Protein AF-A0A652JSS5-F1 (afdb_monomer_lite)

Sequence (208 aa):
GTPHVLALSARSPQALLDLAEAYVAHLGPGGRGAAYPLRDICHTAATRRTHHAHRLAVVGSSHAELVRALSRGAAGEHAHPAAPAALTEAVERYRAGEDVHWEALFDEPGTVVPLPRYPWQTRRYWPGEDRATDTESAADWLLREHARTDFDDASRLADIGIDSLARLQLIVELTQQTGREIDPEEVGRLGTVGELRVWTGSLEAGVR

Secondary structure (DSSP, 8-state):
---EEEEEEESSHHHHHHHHHHHHHHHSTT-GGGGS-HHHHHHHHHHSS---SEEEEEEESSHHHHHHHHHT-TTS----TT--HHHHHHHHHHHTT----GGGGSSS-PPP---PPP--------TT----S----HHHHHHHHH--S---TTSBTTTTT--HHHHHHHHHHHHHHH-----HHHHHH--BHHHHHHHHHHHHTTT-

Foldseek 3Di:
DAKAKAKDADADLVLRLVQLVQLLQQLDVPHVVVVDDPLQNRLLNQPVDDHYDQIAMAMDDGSVRSSVQSVVPRPGDRDDPPHDPVRVVQRVCVNVVHDDPVVVVRPDNHDHDDDGDRPPPDDDDDQPDDPPDDPQFLLNVLCVVAFPDDDDQADFCVVRGNDLVSLVVSQVVLCSQQVDRDDSVQSVPRTGSNSSVVVSCVSNVVRD

Radius of gyration: 25.03 Å; chains: 1; bounding box: 55×33×65 Å

pLDDT: mean 85.58, std 12.44, range [42.75, 96.69]

Structure (mmCIF, N/CA/C/O backbone):
data_AF-A0A652JSS5-F1
#
_entry.id   AF-A0A652JSS5-F1
#
loop_
_atom_site.group_PDB
_atom_site.id
_atom_site.type_symbol
_atom_site.label_atom_id
_atom_site.label_alt_id
_atom_site.label_comp_id
_atom_site.label_asym_id
_atom_site.label_entity_id
_atom_site.label_seq_id
_atom_site.pdbx_PDB_ins_code
_atom_site.Cartn_x
_atom_site.Cartn_y
_atom_site.Cartn_z
_atom_site.occupancy
_atom_site.B_iso_or_equiv
_atom_site.auth_seq_id
_atom_site.auth_comp_id
_atom_site.auth_asym_id
_atom_site.auth_atom_id
_atom_site.pdbx_PDB_model_num
ATOM 1 N N . GLY A 1 1 ? 19.457 -6.897 -19.521 1.00 76.44 1 GLY A N 1
ATOM 2 C CA . GLY A 1 1 ? 18.612 -6.041 -20.381 1.00 76.44 1 GLY A CA 1
ATOM 3 C C . GLY A 1 1 ? 18.705 -4.606 -19.906 1.00 76.44 1 GLY A C 1
ATOM 4 O O . GLY A 1 1 ? 19.498 -4.340 -19.010 1.00 76.44 1 GLY A O 1
ATOM 5 N N . THR A 1 2 ? 17.891 -3.699 -20.444 1.00 88.88 2 THR A N 1
ATOM 6 C CA . THR A 1 2 ? 17.694 -2.372 -19.832 1.00 88.88 2 THR A CA 1
ATOM 7 C C . THR A 1 2 ? 16.989 -2.545 -18.478 1.00 88.88 2 THR A C 1
ATOM 9 O O . THR A 1 2 ? 15.996 -3.275 -18.420 1.00 88.88 2 THR A O 1
ATOM 12 N N . PRO A 1 3 ? 17.502 -1.969 -17.377 1.00 92.69 3 PRO A N 1
ATOM 13 C CA . PRO A 1 3 ? 16.861 -2.075 -16.071 1.00 92.69 3 PRO A CA 1
ATOM 14 C C . PRO A 1 3 ? 15.609 -1.193 -15.990 1.00 92.69 3 PRO A C 1
ATOM 16 O O . PRO A 1 3 ? 15.594 -0.070 -16.488 1.00 92.69 3 PRO A O 1
ATOM 19 N N . HIS A 1 4 ? 14.579 -1.693 -15.313 1.00 93.38 4 HIS A N 1
ATOM 20 C CA . HIS A 1 4 ? 13.341 -0.975 -15.021 1.00 93.38 4 HIS A CA 1
ATOM 21 C C . HIS A 1 4 ? 12.998 -1.085 -13.536 1.00 93.38 4 HIS A C 1
ATOM 23 O O . HIS A 1 4 ? 13.366 -2.056 -12.869 1.00 93.38 4 HIS A O 1
ATOM 29 N N . VAL A 1 5 ? 12.269 -0.092 -13.030 1.00 94.00 5 VAL A N 1
ATOM 30 C CA . VAL A 1 5 ? 11.775 -0.052 -11.652 1.00 94.00 5 VAL A CA 1
ATOM 31 C C . VAL A 1 5 ? 10.352 -0.591 -11.578 1.00 94.00 5 VAL A C 1
ATOM 33 O O . VAL A 1 5 ? 9.474 -0.140 -12.309 1.00 94.00 5 VAL A O 1
ATOM 36 N N . LEU A 1 6 ? 10.114 -1.544 -10.680 1.00 95.19 6 LEU A N 1
ATOM 37 C CA . LEU A 1 6 ? 8.773 -1.998 -10.331 1.00 95.19 6 LEU A CA 1
ATOM 38 C C . LEU A 1 6 ? 8.372 -1.379 -8.993 1.00 95.19 6 LEU A C 1
ATOM 40 O O . LEU A 1 6 ? 8.924 -1.746 -7.956 1.00 95.19 6 LEU A O 1
ATOM 44 N N . ALA A 1 7 ? 7.407 -0.461 -9.026 1.00 95.44 7 ALA A N 1
ATOM 45 C CA . ALA A 1 7 ? 6.871 0.211 -7.847 1.00 95.44 7 ALA A CA 1
ATOM 46 C C . ALA A 1 7 ? 5.588 -0.476 -7.357 1.00 95.44 7 ALA A C 1
ATOM 48 O O . ALA A 1 7 ? 4.611 -0.601 -8.096 1.00 95.44 7 ALA A O 1
ATOM 49 N N . LEU A 1 8 ? 5.578 -0.893 -6.092 1.00 95.50 8 LEU A N 1
ATOM 50 C CA . LEU A 1 8 ? 4.434 -1.477 -5.397 1.00 95.50 8 LEU A CA 1
ATOM 51 C C . LEU A 1 8 ? 4.056 -0.611 -4.194 1.00 95.50 8 LEU A C 1
ATOM 53 O O . LEU A 1 8 ? 4.904 0.037 -3.573 1.00 95.50 8 LEU A O 1
ATOM 57 N N . SER A 1 9 ? 2.771 -0.593 -3.847 1.00 94.81 9 SER A N 1
ATOM 58 C CA . SER A 1 9 ? 2.330 -0.034 -2.571 1.00 94.81 9 SER A CA 1
ATOM 59 C C . SER A 1 9 ? 1.021 -0.631 -2.079 1.00 94.81 9 SER A C 1
ATOM 61 O O . SER A 1 9 ? 0.212 -1.132 -2.861 1.00 94.81 9 SER A O 1
ATOM 63 N N . ALA A 1 10 ? 0.807 -0.555 -0.768 1.00 92.00 10 ALA A N 1
ATOM 64 C CA . ALA A 1 10 ? -0.405 -1.032 -0.126 1.00 92.00 10 ALA A CA 1
ATOM 65 C C . ALA A 1 10 ? -0.783 -0.218 1.123 1.00 92.00 10 ALA A C 1
ATOM 67 O O . ALA A 1 10 ? -0.016 0.611 1.612 1.00 92.00 10 ALA A O 1
ATOM 68 N N . ARG A 1 11 ? -2.005 -0.448 1.623 1.00 88.56 11 ARG A N 1
ATOM 69 C CA . ARG A 1 11 ? -2.573 0.226 2.800 1.00 88.56 11 ARG A CA 1
ATOM 70 C C . ARG A 1 11 ? -2.115 -0.372 4.130 1.00 88.56 11 ARG A C 1
ATOM 72 O O . ARG A 1 11 ? -2.318 0.259 5.155 1.00 88.56 11 ARG A O 1
ATOM 79 N N . SER A 1 12 ? -1.512 -1.558 4.110 1.00 87.00 12 SER A N 1
ATOM 80 C CA . SER A 1 12 ? -0.929 -2.213 5.282 1.00 87.00 12 SER A CA 1
ATOM 81 C C . SER A 1 12 ? 0.380 -2.923 4.898 1.00 87.00 12 SER A C 1
ATOM 83 O O . SER A 1 12 ? 0.566 -3.243 3.716 1.00 87.00 12 SER A O 1
ATOM 85 N N . PRO A 1 13 ? 1.283 -3.207 5.858 1.00 88.38 13 PRO A N 1
ATOM 86 C CA . PRO A 1 13 ? 2.493 -3.986 5.595 1.00 88.38 13 PRO A CA 1
ATOM 87 C C . PRO A 1 13 ? 2.178 -5.381 5.048 1.00 88.38 13 PRO A C 1
ATOM 89 O O . PRO A 1 13 ? 2.804 -5.820 4.088 1.00 88.38 13 PRO A O 1
ATOM 92 N N . GLN A 1 14 ? 1.158 -6.047 5.599 1.00 84.81 14 GLN A N 1
ATOM 93 C CA . GLN A 1 14 ? 0.748 -7.374 5.142 1.00 84.81 14 GLN A CA 1
ATOM 94 C C . GLN A 1 14 ? 0.228 -7.337 3.698 1.00 84.81 14 GLN A C 1
ATOM 96 O O . GLN A 1 14 ? 0.661 -8.139 2.882 1.00 84.81 14 GLN A O 1
ATOM 101 N N . ALA A 1 15 ? -0.601 -6.351 3.333 1.00 87.75 15 ALA A N 1
ATOM 102 C CA . ALA A 1 15 ? -1.103 -6.238 1.962 1.00 87.75 15 ALA A CA 1
ATOM 103 C C . ALA A 1 15 ? 0.024 -5.957 0.955 1.00 87.75 15 ALA A C 1
ATOM 105 O O . ALA A 1 15 ? -0.096 -6.303 -0.218 1.00 87.75 15 ALA A O 1
ATOM 106 N N . LEU A 1 16 ? 1.120 -5.324 1.391 1.00 91.38 16 LEU A N 1
ATOM 107 C CA . LEU A 1 16 ? 2.302 -5.126 0.555 1.00 91.38 16 LEU A CA 1
ATOM 108 C C . LEU A 1 16 ? 3.037 -6.448 0.302 1.00 91.38 16 LEU A C 1
ATOM 110 O O . LEU A 1 16 ? 3.471 -6.680 -0.824 1.00 91.38 16 LEU A O 1
ATOM 114 N N . LEU A 1 17 ? 3.151 -7.305 1.322 1.00 89.75 17 LEU A N 1
ATOM 115 C CA . LEU A 1 17 ? 3.724 -8.648 1.185 1.00 89.75 17 LEU A CA 1
ATOM 116 C C . LEU A 1 17 ? 2.862 -9.520 0.267 1.00 89.75 17 LEU A C 1
ATOM 118 O O . LEU A 1 17 ? 3.385 -10.072 -0.700 1.00 89.75 17 LEU A O 1
ATOM 122 N N . ASP A 1 18 ? 1.547 -9.544 0.494 1.00 90.94 18 ASP A N 1
ATOM 123 C CA . ASP A 1 18 ? 0.589 -10.280 -0.341 1.00 90.94 18 ASP A CA 1
ATOM 124 C C . ASP A 1 18 ? 0.660 -9.800 -1.807 1.00 90.94 18 ASP A C 1
ATOM 126 O O . ASP A 1 18 ? 0.606 -10.585 -2.756 1.00 90.94 18 ASP A O 1
ATOM 130 N N . LEU A 1 19 ? 0.821 -8.485 -2.013 1.00 94.69 19 LEU A N 1
ATOM 131 C CA . LEU A 1 19 ? 0.965 -7.899 -3.345 1.00 94.69 19 LEU A CA 1
ATOM 132 C C . LEU A 1 19 ? 2.294 -8.309 -3.987 1.00 94.69 19 LEU A C 1
ATOM 134 O O . LEU A 1 19 ? 2.312 -8.648 -5.169 1.00 94.69 19 LEU A O 1
ATOM 138 N N . ALA A 1 20 ? 3.397 -8.293 -3.237 1.00 94.31 20 ALA A N 1
ATOM 139 C CA . ALA A 1 20 ? 4.698 -8.731 -3.732 1.00 94.31 20 ALA A CA 1
ATOM 140 C C . ALA A 1 20 ? 4.668 -10.208 -4.156 1.00 94.31 20 ALA A C 1
ATOM 142 O O . ALA A 1 20 ? 5.159 -10.537 -5.237 1.00 94.31 20 ALA A O 1
ATOM 143 N N . GLU A 1 21 ? 4.024 -11.078 -3.374 1.00 93.19 21 GLU A N 1
ATOM 144 C CA . GLU A 1 21 ? 3.830 -12.491 -3.713 1.00 93.19 21 GLU A CA 1
ATOM 145 C C . GLU A 1 21 ? 2.976 -12.666 -4.979 1.00 93.19 21 GLU A C 1
ATOM 147 O O . GLU A 1 21 ? 3.340 -13.422 -5.886 1.00 93.19 21 GLU A O 1
ATOM 152 N N . ALA A 1 22 ? 1.895 -11.891 -5.118 1.00 94.94 22 ALA A N 1
ATOM 153 C CA . ALA A 1 22 ? 1.080 -11.892 -6.331 1.00 94.94 22 ALA A CA 1
ATOM 154 C C . ALA A 1 22 ? 1.886 -11.474 -7.577 1.00 94.94 22 ALA A C 1
ATOM 156 O O . ALA A 1 22 ? 1.686 -12.029 -8.662 1.00 94.94 22 ALA A O 1
ATOM 157 N N . TYR A 1 23 ? 2.820 -10.527 -7.438 1.00 96.50 23 TYR A N 1
ATOM 158 C CA . TYR A 1 23 ? 3.747 -10.163 -8.511 1.00 96.50 23 TYR A CA 1
ATOM 159 C C . TYR A 1 23 ? 4.789 -11.248 -8.785 1.00 96.50 23 TYR A C 1
ATOM 161 O O . TYR A 1 23 ? 5.064 -11.518 -9.952 1.00 96.50 23 TYR A O 1
ATOM 169 N N . VAL A 1 24 ? 5.327 -11.918 -7.762 1.00 95.19 24 VAL A N 1
ATOM 170 C CA . VAL A 1 24 ? 6.225 -13.072 -7.942 1.00 95.19 24 VAL A CA 1
ATOM 171 C C . VAL A 1 24 ? 5.539 -14.167 -8.762 1.00 95.19 24 VAL A C 1
ATOM 173 O O . VAL A 1 24 ? 6.110 -14.629 -9.749 1.00 95.19 24 VAL A O 1
ATOM 176 N N . ALA A 1 25 ? 4.295 -14.522 -8.435 1.00 94.75 25 ALA A N 1
ATOM 177 C CA . ALA A 1 25 ? 3.520 -15.500 -9.200 1.00 94.75 25 ALA A CA 1
ATOM 178 C C . ALA A 1 25 ? 3.198 -15.019 -10.628 1.00 94.75 25 ALA A C 1
ATOM 180 O O . ALA A 1 25 ? 3.195 -15.802 -11.577 1.00 94.75 25 ALA A O 1
ATOM 181 N N . HIS A 1 26 ? 2.937 -13.722 -10.804 1.00 96.25 26 HIS A N 1
ATOM 182 C CA . HIS A 1 26 ? 2.625 -13.138 -12.107 1.00 96.25 26 HIS A CA 1
ATOM 183 C C . HIS A 1 26 ? 3.832 -13.081 -13.051 1.00 96.25 26 HIS A C 1
ATOM 185 O O . HIS A 1 26 ? 3.667 -13.322 -14.246 1.00 96.25 26 HIS A O 1
ATOM 191 N N . LEU A 1 27 ? 5.017 -12.765 -12.521 1.00 96.00 27 LEU A N 1
ATOM 192 C CA . LEU A 1 27 ? 6.276 -12.632 -13.262 1.00 96.00 27 LEU A CA 1
ATOM 193 C C . LEU A 1 27 ? 7.035 -13.961 -13.396 1.00 96.00 27 LEU A C 1
ATOM 195 O O . LEU A 1 27 ? 7.908 -14.085 -14.254 1.00 96.00 27 LEU A O 1
ATOM 199 N N . GLY A 1 28 ? 6.747 -14.926 -12.522 1.00 93.25 28 GLY A N 1
ATOM 200 C CA . GLY A 1 28 ? 7.393 -16.231 -12.495 1.00 93.25 28 GLY A CA 1
ATOM 201 C C . GLY A 1 28 ? 7.077 -17.101 -13.721 1.00 93.25 28 GLY A C 1
ATOM 202 O O . GLY A 1 28 ? 6.211 -16.766 -14.535 1.00 93.25 28 GLY A O 1
ATOM 203 N N . PRO A 1 29 ? 7.771 -18.244 -13.873 1.00 89.56 29 PRO A N 1
ATOM 204 C CA . PRO A 1 29 ? 7.533 -19.175 -14.975 1.00 89.56 29 PRO A CA 1
ATOM 205 C C . PRO A 1 29 ? 6.061 -19.610 -15.050 1.00 89.56 29 PRO A C 1
ATOM 207 O O . PRO A 1 29 ? 5.492 -20.053 -14.057 1.00 89.56 29 PRO A O 1
ATOM 210 N N . GLY A 1 30 ? 5.439 -19.480 -16.225 1.00 88.69 30 GLY A N 1
ATOM 211 C CA . GLY A 1 30 ? 4.016 -19.798 -16.425 1.00 88.69 30 GLY A CA 1
ATOM 212 C C . GLY A 1 30 ? 3.033 -18.745 -15.891 1.00 88.69 30 GLY A C 1
ATOM 213 O O . GLY A 1 30 ? 1.823 -18.894 -16.065 1.00 88.69 30 GLY A O 1
ATOM 214 N N . GLY A 1 31 ? 3.529 -17.667 -15.278 1.00 92.62 31 GLY A N 1
ATOM 215 C CA . GLY A 1 31 ? 2.728 -16.527 -14.856 1.00 92.62 31 GLY A CA 1
ATOM 216 C C . GLY A 1 31 ? 2.180 -15.732 -16.044 1.00 92.62 31 GLY A C 1
ATOM 217 O O . GLY A 1 31 ? 2.782 -15.664 -17.116 1.00 92.62 31 GLY A O 1
ATOM 218 N N . ARG A 1 32 ? 1.023 -15.084 -15.854 1.00 93.62 32 ARG A N 1
ATOM 219 C CA . ARG A 1 32 ? 0.370 -14.281 -16.909 1.00 93.62 32 ARG A CA 1
ATOM 220 C C . ARG A 1 32 ? 1.224 -13.103 -17.393 1.00 93.62 32 ARG A C 1
ATOM 222 O O . ARG A 1 32 ? 1.023 -12.651 -18.514 1.00 93.62 32 ARG A O 1
ATOM 229 N N . GLY A 1 33 ? 2.142 -12.614 -16.559 1.00 93.12 33 GLY A N 1
ATOM 230 C CA . GLY A 1 33 ? 3.056 -11.520 -16.876 1.00 93.12 33 GLY A CA 1
ATOM 231 C C . GLY A 1 33 ? 4.116 -11.899 -17.902 1.00 93.12 33 GLY A C 1
ATOM 232 O O . GLY A 1 33 ? 4.551 -11.040 -18.656 1.00 93.12 33 GLY A O 1
ATOM 233 N N . ALA A 1 34 ? 4.459 -13.187 -18.015 1.00 91.81 34 ALA A N 1
ATOM 234 C CA . ALA A 1 34 ? 5.487 -13.665 -18.940 1.00 91.81 34 ALA A CA 1
ATOM 235 C C . ALA A 1 34 ? 5.181 -13.367 -20.423 1.00 91.81 34 ALA A C 1
ATOM 237 O O . ALA A 1 34 ? 6.089 -13.381 -21.249 1.00 91.81 34 ALA A O 1
ATOM 238 N N . ALA A 1 35 ? 3.915 -13.097 -20.762 1.00 93.50 35 ALA A N 1
ATOM 239 C CA . ALA A 1 35 ? 3.487 -12.716 -22.107 1.00 93.50 35 ALA A CA 1
ATOM 240 C C . ALA A 1 35 ? 3.748 -11.237 -22.452 1.00 93.50 35 ALA A C 1
ATOM 242 O O . ALA A 1 35 ? 3.567 -10.850 -23.605 1.00 93.50 35 ALA A O 1
ATOM 243 N N . TYR A 1 36 ? 4.142 -10.409 -21.479 1.00 95.19 36 TYR A N 1
ATOM 244 C CA . TYR A 1 36 ? 4.276 -8.964 -21.648 1.00 95.19 36 TYR A CA 1
ATOM 245 C C . TYR A 1 36 ? 5.724 -8.495 -21.451 1.00 95.19 36 TYR A C 1
ATOM 247 O O . TYR A 1 36 ? 6.478 -9.085 -20.673 1.00 95.19 36 TYR A O 1
ATOM 255 N N . PRO A 1 37 ? 6.141 -7.409 -22.126 1.00 94.06 37 PRO A N 1
ATOM 256 C CA . PRO A 1 37 ? 7.437 -6.795 -21.877 1.00 94.06 37 PRO A CA 1
ATOM 257 C C . PRO A 1 37 ? 7.558 -6.303 -20.430 1.00 94.06 37 PRO A C 1
ATOM 259 O O . PRO A 1 37 ? 6.656 -5.650 -19.904 1.00 94.06 37 PRO A O 1
ATOM 262 N N . LEU A 1 38 ? 8.720 -6.537 -19.808 1.00 94.12 38 LEU A N 1
ATOM 263 C CA . LEU A 1 38 ? 9.011 -6.091 -18.437 1.00 94.12 38 LEU A CA 1
ATOM 264 C C . LEU A 1 38 ? 8.762 -4.586 -18.255 1.00 94.12 38 LEU A C 1
ATOM 266 O O . LEU A 1 38 ? 8.182 -4.156 -17.262 1.00 94.12 38 LEU A O 1
ATOM 270 N N . ARG A 1 39 ? 9.177 -3.798 -19.252 1.00 93.94 39 ARG A N 1
ATOM 271 C CA . ARG A 1 39 ? 8.988 -2.349 -19.313 1.00 93.94 39 ARG A CA 1
ATOM 272 C C . ARG A 1 39 ? 7.524 -1.948 -19.151 1.00 93.94 39 ARG A C 1
ATOM 274 O O . ARG A 1 39 ? 7.239 -1.049 -18.371 1.00 93.94 39 ARG A O 1
ATOM 281 N N . ASP A 1 40 ? 6.617 -2.606 -19.868 1.00 94.94 40 ASP A N 1
ATOM 282 C CA . ASP A 1 40 ? 5.190 -2.272 -19.880 1.00 94.94 40 ASP A CA 1
ATOM 283 C C . ASP A 1 40 ? 4.521 -2.637 -18.554 1.00 94.94 40 ASP A C 1
ATOM 285 O O . ASP A 1 40 ? 3.682 -1.888 -18.050 1.00 94.94 40 ASP A O 1
ATOM 289 N N . ILE A 1 41 ? 4.951 -3.738 -17.931 1.00 95.94 41 ILE A N 1
ATOM 290 C CA . ILE A 1 41 ? 4.524 -4.117 -16.580 1.00 95.94 41 ILE A CA 1
ATOM 291 C C . ILE A 1 41 ? 4.949 -3.045 -15.571 1.00 95.94 41 ILE A C 1
ATOM 293 O O . ILE A 1 41 ? 4.113 -2.539 -14.822 1.00 95.94 41 ILE A O 1
ATOM 297 N N . CYS A 1 42 ? 6.232 -2.678 -15.572 1.00 95.25 42 CYS A N 1
ATOM 298 C CA . CYS A 1 42 ? 6.790 -1.660 -14.683 1.00 95.25 42 CYS A CA 1
ATOM 299 C C . CYS A 1 42 ? 6.134 -0.289 -14.897 1.00 95.25 42 CYS A C 1
ATOM 301 O O . CYS A 1 42 ? 5.722 0.352 -13.932 1.00 95.25 42 CYS A O 1
ATOM 303 N N . HIS A 1 43 ? 5.965 0.120 -16.157 1.00 95.06 43 HIS A N 1
ATOM 304 C CA . HIS A 1 43 ? 5.273 1.350 -16.528 1.00 95.06 43 HIS A CA 1
ATOM 305 C C . HIS A 1 43 ? 3.838 1.349 -16.004 1.00 95.06 43 HIS A C 1
ATOM 307 O O . HIS A 1 43 ? 3.434 2.272 -15.305 1.00 95.06 43 HIS A O 1
ATOM 313 N N . THR A 1 44 ? 3.082 0.280 -16.264 1.00 95.38 44 THR A N 1
ATOM 314 C CA . THR A 1 44 ? 1.691 0.177 -15.813 1.00 95.38 44 THR A CA 1
ATOM 315 C C . THR A 1 44 ? 1.590 0.202 -14.286 1.00 95.38 44 THR A C 1
ATOM 317 O O . THR A 1 44 ? 0.679 0.824 -13.737 1.00 95.38 44 THR A O 1
ATOM 320 N N . ALA A 1 45 ? 2.510 -0.462 -13.582 1.00 95.62 45 ALA A N 1
ATOM 321 C CA . ALA A 1 45 ? 2.516 -0.491 -12.124 1.00 95.62 45 ALA A CA 1
ATOM 322 C C . ALA A 1 45 ? 2.773 0.902 -11.532 1.00 95.62 45 ALA A C 1
ATOM 324 O O . ALA A 1 45 ? 2.142 1.259 -10.541 1.00 95.62 45 ALA A O 1
ATOM 325 N N . ALA A 1 46 ? 3.643 1.685 -12.174 1.00 94.38 46 ALA A N 1
ATOM 326 C CA . ALA A 1 46 ? 4.030 3.021 -11.743 1.00 94.38 46 ALA A CA 1
ATOM 327 C C . ALA A 1 46 ? 3.014 4.119 -12.115 1.00 94.38 46 ALA A C 1
ATOM 329 O O . ALA A 1 46 ? 2.804 5.037 -11.338 1.00 94.38 46 ALA A O 1
ATOM 330 N N . THR A 1 47 ? 2.354 4.045 -13.277 1.00 93.12 47 THR A N 1
ATOM 331 C CA . THR A 1 47 ? 1.514 5.158 -13.783 1.00 93.12 47 THR A CA 1
ATOM 332 C C . THR A 1 47 ? 0.009 4.899 -13.699 1.00 93.12 47 THR A C 1
ATOM 334 O O . THR A 1 47 ? -0.804 5.815 -13.841 1.00 93.12 47 THR A O 1
ATOM 337 N N . ARG A 1 48 ? -0.421 3.645 -13.491 1.00 93.44 48 ARG A N 1
ATOM 338 C CA . ARG A 1 48 ? -1.850 3.261 -13.517 1.00 93.44 48 ARG A CA 1
ATOM 339 C C . ARG A 1 48 ? -2.383 2.769 -12.175 1.00 93.44 48 ARG A C 1
ATOM 341 O O . ARG A 1 48 ? -3.547 2.367 -12.099 1.00 93.44 48 ARG A O 1
ATOM 348 N N . ARG A 1 49 ? -1.569 2.780 -11.119 1.00 91.06 49 ARG A N 1
ATOM 349 C CA . ARG A 1 49 ? -1.963 2.375 -9.763 1.00 91.06 49 ARG A CA 1
ATOM 350 C C . ARG A 1 49 ? -1.949 3.568 -8.817 1.00 91.06 49 ARG A C 1
ATOM 352 O O . ARG A 1 49 ? -1.142 4.474 -8.952 1.00 91.06 49 ARG A O 1
ATOM 359 N N . THR A 1 50 ? -2.852 3.553 -7.842 1.00 91.12 50 THR A N 1
ATOM 360 C CA . THR A 1 50 ? -2.794 4.490 -6.717 1.00 91.12 50 THR A CA 1
ATOM 361 C C . THR A 1 50 ? -1.632 4.107 -5.808 1.00 91.12 50 THR A C 1
ATOM 363 O O . THR A 1 50 ? -1.496 2.934 -5.455 1.00 91.12 50 THR A O 1
ATOM 366 N N . HIS A 1 51 ? -0.831 5.092 -5.405 1.00 93.31 51 HIS A N 1
ATOM 367 C CA . HIS A 1 51 ? 0.274 4.885 -4.478 1.00 93.31 51 HIS A CA 1
ATOM 368 C C . HIS A 1 51 ? -0.173 5.091 -3.025 1.00 93.31 51 HIS A C 1
ATOM 370 O O . HIS A 1 51 ? -0.782 6.099 -2.678 1.00 93.31 51 HIS A O 1
ATOM 376 N N . HIS A 1 52 ? 0.107 4.107 -2.175 1.00 92.44 52 HIS A N 1
ATOM 377 C CA . HIS A 1 52 ? -0.249 4.084 -0.756 1.00 92.44 52 HIS A CA 1
ATOM 378 C C . HIS A 1 52 ? 0.981 4.284 0.149 1.00 92.44 52 HIS A C 1
ATOM 380 O O . HIS A 1 52 ? 2.103 4.427 -0.337 1.00 92.44 52 HIS A O 1
ATOM 386 N N . ALA A 1 53 ? 0.765 4.309 1.469 1.00 90.88 53 ALA A N 1
ATOM 387 C CA . ALA A 1 53 ? 1.796 4.621 2.461 1.00 90.88 53 ALA A CA 1
ATOM 388 C C . ALA A 1 53 ? 2.880 3.537 2.598 1.00 90.88 53 ALA A C 1
ATOM 390 O O . ALA A 1 53 ? 4.052 3.864 2.753 1.00 90.88 53 ALA A O 1
ATOM 391 N N . HIS A 1 54 ? 2.526 2.250 2.510 1.00 90.25 54 HIS A N 1
ATOM 392 C CA . HIS A 1 54 ? 3.520 1.175 2.563 1.00 90.25 54 HIS A CA 1
ATOM 393 C C . HIS A 1 54 ? 4.043 0.910 1.161 1.00 90.25 54 HIS A C 1
ATOM 395 O O . HIS A 1 54 ? 3.275 0.483 0.298 1.00 90.25 54 HIS A O 1
ATOM 401 N N . ARG A 1 55 ? 5.331 1.171 0.929 1.00 93.19 55 ARG A N 1
ATOM 402 C CA . ARG A 1 55 ? 5.931 1.197 -0.409 1.00 93.19 55 ARG A CA 1
ATOM 403 C C . ARG A 1 55 ? 7.112 0.240 -0.520 1.00 93.19 55 ARG A C 1
ATOM 405 O O . ARG A 1 55 ? 7.936 0.130 0.384 1.00 93.19 55 ARG A O 1
ATOM 412 N N . LEU A 1 56 ? 7.192 -0.431 -1.662 1.00 93.19 56 LEU A N 1
ATOM 413 C CA . LEU A 1 56 ? 8.314 -1.268 -2.079 1.00 93.19 56 LEU A CA 1
ATOM 414 C C . LEU A 1 56 ? 8.651 -0.896 -3.518 1.00 93.19 56 LEU A C 1
ATOM 416 O O . LEU A 1 56 ? 7.749 -0.773 -4.344 1.00 93.19 56 LEU A O 1
ATOM 420 N N . ALA A 1 57 ? 9.930 -0.743 -3.832 1.00 93.88 57 ALA A N 1
ATOM 421 C CA . ALA A 1 57 ? 10.372 -0.601 -5.208 1.00 93.88 57 ALA A CA 1
ATOM 422 C C . ALA A 1 57 ? 11.656 -1.391 -5.418 1.00 93.88 57 ALA A C 1
ATOM 424 O O . ALA A 1 57 ? 12.559 -1.331 -4.590 1.00 93.88 57 ALA A O 1
ATOM 425 N N . VAL A 1 58 ? 11.706 -2.136 -6.518 1.00 93.50 58 VAL A N 1
ATOM 426 C CA . VAL A 1 58 ? 12.844 -2.981 -6.889 1.00 93.50 58 VAL A CA 1
ATOM 427 C C . VAL A 1 58 ? 13.269 -2.681 -8.320 1.00 93.50 58 VAL A C 1
ATOM 429 O O . VAL A 1 58 ? 12.426 -2.377 -9.168 1.00 93.50 58 VAL A O 1
ATOM 432 N N . VAL A 1 59 ? 14.568 -2.787 -8.598 1.00 93.44 59 VAL A N 1
ATOM 433 C CA . VAL A 1 59 ? 15.122 -2.596 -9.944 1.00 93.44 59 VAL A CA 1
ATOM 434 C C . VAL A 1 59 ? 15.583 -3.928 -10.518 1.00 93.44 59 VAL A C 1
ATOM 436 O O . VAL A 1 59 ? 16.255 -4.712 -9.851 1.00 93.44 59 VAL A O 1
ATOM 439 N N . GLY A 1 60 ? 15.260 -4.178 -11.784 1.00 93.44 60 GLY A N 1
ATOM 440 C CA . GLY A 1 60 ? 15.736 -5.356 -12.498 1.00 93.44 60 GLY A CA 1
ATOM 441 C C . GLY A 1 60 ? 15.571 -5.229 -14.002 1.00 93.44 60 GLY A C 1
ATOM 442 O O . GLY A 1 60 ? 14.784 -4.433 -14.505 1.00 93.44 60 GLY A O 1
ATOM 443 N N . SER A 1 61 ? 16.342 -6.025 -14.729 1.00 94.25 61 SER A N 1
ATOM 444 C CA . SER A 1 61 ? 16.384 -6.058 -16.190 1.00 94.25 61 SER A CA 1
ATOM 445 C C . SER A 1 61 ? 15.750 -7.317 -16.792 1.00 94.25 61 SER A C 1
ATOM 447 O O . SER A 1 61 ? 15.744 -7.496 -18.013 1.00 94.25 61 SER A O 1
ATOM 449 N N . SER A 1 62 ? 15.213 -8.198 -15.942 1.00 94.50 62 SER A N 1
ATOM 450 C CA . SER A 1 62 ? 14.452 -9.385 -16.333 1.00 94.50 62 SER A CA 1
ATOM 451 C C . SER A 1 62 ? 13.369 -9.735 -15.307 1.00 94.50 62 SER A C 1
ATOM 453 O O . SER A 1 62 ? 13.466 -9.382 -14.131 1.00 94.50 62 SER A O 1
ATOM 455 N N . HIS A 1 63 ? 12.366 -10.504 -15.741 1.00 95.75 63 HIS A N 1
ATOM 456 C CA . HIS A 1 63 ? 11.343 -11.081 -14.861 1.00 95.75 63 HIS A CA 1
ATOM 457 C C . HIS A 1 63 ? 11.962 -11.855 -13.687 1.00 95.75 63 HIS A C 1
ATOM 459 O O . HIS A 1 63 ? 11.570 -11.670 -12.539 1.00 95.75 63 HIS A O 1
ATOM 465 N N . ALA A 1 64 ? 12.981 -12.676 -13.964 1.00 94.25 64 ALA A N 1
ATOM 466 C CA . ALA A 1 64 ? 13.662 -13.473 -12.949 1.00 94.25 64 ALA A CA 1
ATOM 467 C C . ALA A 1 64 ? 14.424 -12.612 -11.927 1.00 94.25 64 ALA A C 1
ATOM 469 O O . ALA A 1 64 ? 14.480 -12.964 -10.751 1.00 94.25 64 ALA A O 1
ATOM 470 N N . GLU A 1 65 ? 15.010 -11.489 -12.354 1.00 93.69 65 GLU A N 1
ATOM 471 C CA . GLU A 1 65 ? 15.640 -10.528 -11.441 1.00 93.69 65 GLU A CA 1
ATOM 472 C C . GLU A 1 65 ? 14.616 -9.863 -10.528 1.00 93.69 65 GLU A C 1
ATOM 474 O O . GLU A 1 65 ? 14.829 -9.846 -9.317 1.00 93.69 65 GLU A O 1
ATOM 479 N N . LEU A 1 66 ? 13.486 -9.400 -11.076 1.00 93.75 66 LEU A N 1
ATOM 480 C CA . LEU A 1 66 ? 12.420 -8.817 -10.260 1.00 93.75 66 LEU A CA 1
ATOM 481 C C . LEU A 1 66 ? 11.839 -9.833 -9.276 1.00 93.75 66 LEU A C 1
ATOM 483 O O . LEU A 1 66 ? 11.661 -9.499 -8.112 1.00 93.75 66 LEU A O 1
ATOM 487 N N . VAL A 1 67 ? 11.612 -11.083 -9.692 1.00 94.31 67 VAL A N 1
ATOM 488 C CA . VAL A 1 67 ? 11.158 -12.153 -8.786 1.00 94.31 67 VAL A CA 1
ATOM 489 C C . VAL A 1 67 ? 12.139 -12.359 -7.633 1.00 94.31 67 VAL A C 1
ATOM 491 O O . VAL A 1 67 ? 11.719 -12.418 -6.476 1.00 94.31 67 VAL A O 1
ATOM 494 N N . ARG A 1 68 ? 13.448 -12.425 -7.914 1.00 91.69 68 ARG A N 1
ATOM 495 C CA . ARG A 1 68 ? 14.470 -12.559 -6.863 1.00 91.69 68 ARG A CA 1
ATOM 496 C C . ARG A 1 68 ? 14.498 -11.353 -5.929 1.00 91.69 68 ARG A C 1
ATOM 498 O O . ARG A 1 68 ? 14.645 -11.551 -4.727 1.00 91.69 68 ARG A O 1
ATOM 505 N N . ALA A 1 69 ? 14.371 -10.139 -6.460 1.00 90.50 69 ALA A N 1
ATOM 506 C CA . ALA A 1 69 ? 14.364 -8.918 -5.661 1.00 90.50 69 ALA A CA 1
ATOM 507 C C . ALA A 1 69 ? 13.112 -8.833 -4.771 1.00 90.50 69 ALA A C 1
ATOM 509 O O . ALA A 1 69 ? 13.231 -8.637 -3.566 1.00 90.50 69 ALA A O 1
ATOM 510 N N . LEU A 1 70 ? 11.924 -9.089 -5.331 1.00 91.56 70 LEU A N 1
ATOM 511 C CA . LEU A 1 70 ? 10.656 -9.112 -4.592 1.00 91.56 70 LEU A CA 1
ATOM 512 C C . LEU A 1 70 ? 10.650 -10.166 -3.479 1.00 91.56 70 LEU A C 1
ATOM 514 O O . LEU A 1 70 ? 10.180 -9.887 -2.380 1.00 91.56 70 LEU A O 1
ATOM 518 N N . SER A 1 71 ? 11.224 -11.348 -3.730 1.00 88.81 71 SER A N 1
ATOM 519 C CA . SER A 1 71 ? 11.283 -12.440 -2.743 1.00 88.81 71 SER A CA 1
ATOM 520 C C . SER A 1 71 ? 12.167 -12.121 -1.530 1.00 88.81 71 SER A C 1
ATOM 522 O O . SER A 1 71 ? 12.035 -12.765 -0.495 1.00 88.81 71 SER A O 1
ATOM 524 N N . ARG A 1 72 ? 13.067 -11.131 -1.627 1.00 84.00 72 ARG A N 1
ATOM 525 C CA . ARG A 1 72 ? 13.866 -10.642 -0.486 1.00 84.00 72 ARG A CA 1
ATOM 526 C C . ARG A 1 72 ? 13.094 -9.652 0.396 1.00 84.00 72 ARG A C 1
ATOM 528 O O . ARG A 1 72 ? 13.554 -9.327 1.488 1.00 84.00 72 ARG A O 1
ATOM 535 N N . GLY A 1 73 ? 11.928 -9.189 -0.057 1.00 71.75 73 GLY A N 1
ATOM 536 C CA . GLY A 1 73 ? 11.065 -8.266 0.674 1.00 71.75 73 GLY A CA 1
ATOM 537 C C . GLY A 1 73 ? 11.651 -6.858 0.832 1.00 71.75 73 GLY A C 1
ATOM 538 O O . GLY A 1 73 ? 12.671 -6.504 0.245 1.00 71.75 73 GLY A O 1
ATOM 539 N N . ALA A 1 74 ? 11.001 -6.034 1.659 1.00 65.12 74 ALA A N 1
ATOM 540 C CA . ALA A 1 74 ? 11.361 -4.624 1.855 1.00 65.12 74 ALA A CA 1
ATOM 541 C C . ALA A 1 74 ? 12.745 -4.391 2.490 1.00 65.12 74 ALA A C 1
ATOM 543 O O . ALA A 1 74 ? 13.300 -3.301 2.340 1.00 65.12 74 ALA A O 1
ATOM 544 N N . ALA A 1 75 ? 13.310 -5.402 3.155 1.00 61.84 75 ALA A N 1
ATOM 545 C CA . ALA A 1 75 ? 14.640 -5.359 3.765 1.00 61.84 75 ALA A CA 1
ATOM 546 C C . ALA A 1 75 ? 15.777 -5.759 2.802 1.00 61.84 75 ALA A C 1
ATOM 548 O O . ALA A 1 75 ? 16.945 -5.613 3.153 1.00 61.84 75 ALA A O 1
ATOM 549 N N . GLY A 1 76 ? 15.452 -6.282 1.613 1.00 60.34 76 GLY A N 1
ATOM 550 C CA . GLY A 1 76 ? 16.437 -6.705 0.619 1.00 60.34 76 GLY A CA 1
ATOM 551 C C . GLY A 1 76 ? 17.199 -5.544 -0.021 1.00 60.34 76 GLY A C 1
ATOM 552 O O . GLY A 1 76 ? 16.799 -4.391 0.062 1.00 60.34 76 GLY A O 1
ATOM 553 N N . GLU A 1 77 ? 18.310 -5.849 -0.684 1.00 62.94 77 GLU A N 1
ATOM 554 C CA . GLU A 1 77 ? 19.034 -4.883 -1.511 1.00 62.94 77 GLU A CA 1
ATOM 555 C C . GLU A 1 77 ? 18.239 -4.645 -2.810 1.00 62.94 77 GLU A C 1
ATOM 557 O O . GLU A 1 77 ? 18.000 -5.577 -3.580 1.00 62.94 77 GLU A O 1
ATOM 562 N N . HIS A 1 78 ? 17.778 -3.409 -3.023 1.00 67.75 78 HIS A N 1
ATOM 563 C CA . HIS A 1 78 ? 16.901 -3.024 -4.149 1.00 67.75 78 HIS A CA 1
ATOM 564 C C . HIS A 1 78 ? 17.676 -2.495 -5.359 1.00 67.75 78 HIS A C 1
ATOM 566 O O . HIS A 1 78 ? 17.088 -2.191 -6.401 1.00 67.75 78 HIS A O 1
ATOM 572 N N . ALA A 1 79 ? 18.995 -2.368 -5.205 1.00 66.19 79 ALA A N 1
ATOM 573 C CA . ALA A 1 79 ? 19.894 -1.819 -6.199 1.00 66.19 79 ALA A CA 1
ATOM 574 C C . ALA A 1 79 ? 20.313 -2.901 -7.198 1.00 66.19 79 ALA A C 1
ATOM 576 O O . ALA A 1 79 ? 20.932 -3.906 -6.850 1.00 66.19 79 ALA A O 1
ATOM 577 N N . HIS A 1 80 ? 20.012 -2.667 -8.472 1.00 75.81 80 HIS A N 1
ATOM 578 C CA . HIS A 1 80 ? 20.639 -3.411 -9.554 1.00 75.81 80 HIS A CA 1
ATOM 579 C C . HIS A 1 80 ? 22.017 -2.778 -9.832 1.00 75.81 80 HIS A C 1
ATOM 581 O O . HIS A 1 80 ? 22.083 -1.564 -10.024 1.00 75.81 80 HIS A O 1
ATOM 587 N N . PRO A 1 81 ? 23.121 -3.547 -9.899 1.00 76.00 81 PRO A N 1
ATOM 588 C CA . PRO A 1 81 ? 24.482 -2.994 -9.952 1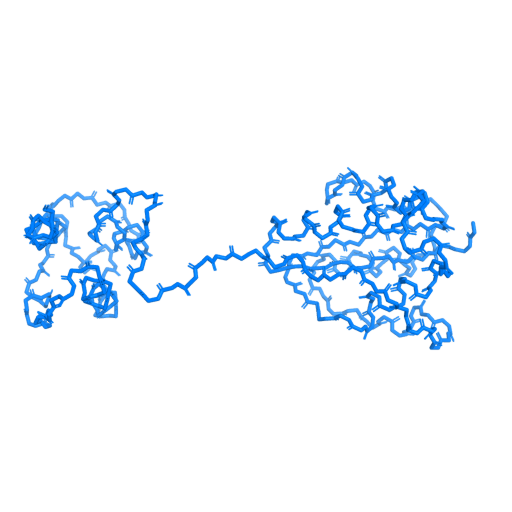.00 76.00 81 PRO A CA 1
ATOM 589 C C . PRO A 1 81 ? 24.758 -2.131 -11.192 1.00 76.00 81 PRO A C 1
ATOM 591 O O . PRO A 1 81 ? 25.617 -1.259 -11.159 1.00 76.00 81 PRO A O 1
ATOM 594 N N . ALA A 1 82 ? 24.011 -2.348 -12.277 1.00 82.00 82 ALA A N 1
ATOM 595 C CA . ALA A 1 82 ? 24.063 -1.529 -13.490 1.00 82.00 82 ALA A CA 1
ATOM 596 C C . ALA A 1 82 ? 22.851 -0.583 -13.648 1.00 82.00 82 ALA A C 1
ATOM 598 O O . ALA A 1 82 ? 22.530 -0.183 -14.765 1.00 82.00 82 ALA A O 1
ATOM 599 N N . ALA A 1 83 ? 22.113 -0.286 -12.572 1.00 85.00 83 ALA A N 1
ATOM 600 C CA . ALA A 1 83 ? 21.015 0.679 -12.627 1.00 85.00 83 ALA A CA 1
ATOM 601 C C . ALA A 1 83 ? 21.551 2.105 -12.854 1.00 85.00 83 ALA A C 1
ATOM 603 O O . ALA A 1 83 ? 22.474 2.525 -12.154 1.00 85.00 83 ALA A O 1
ATOM 604 N N . PRO A 1 84 ? 20.961 2.882 -13.780 1.00 88.62 84 PRO A N 1
ATOM 605 C CA . PRO A 1 84 ? 21.185 4.318 -13.860 1.00 88.62 84 PRO A CA 1
ATOM 606 C C . PRO A 1 84 ? 20.906 5.004 -12.519 1.00 88.62 84 PRO A C 1
ATOM 608 O O . PRO A 1 84 ? 19.927 4.675 -11.849 1.00 88.62 84 PRO A O 1
ATOM 611 N N . ALA A 1 85 ? 21.713 6.011 -12.173 1.00 88.25 85 ALA A N 1
ATOM 612 C CA . ALA A 1 85 ? 21.569 6.761 -10.922 1.00 88.25 85 ALA A CA 1
ATOM 613 C C . ALA A 1 85 ? 20.150 7.328 -10.729 1.00 88.25 85 ALA A C 1
ATOM 615 O O . ALA A 1 85 ? 19.615 7.261 -9.628 1.00 88.25 85 ALA A O 1
ATOM 616 N N . ALA A 1 86 ? 19.511 7.786 -11.812 1.00 89.25 86 ALA A N 1
ATOM 617 C CA . ALA A 1 86 ? 18.141 8.297 -11.786 1.00 89.25 86 ALA A CA 1
ATOM 618 C C . ALA A 1 86 ? 17.105 7.252 -11.324 1.00 89.25 86 ALA A C 1
ATOM 620 O O . ALA A 1 86 ? 16.168 7.598 -10.608 1.00 89.25 86 ALA A O 1
ATOM 621 N N . LEU A 1 87 ? 17.271 5.970 -11.690 1.00 89.56 87 LEU A N 1
ATOM 622 C CA . LEU A 1 87 ? 16.382 4.903 -11.209 1.00 89.56 87 LEU A CA 1
ATOM 623 C C . LEU A 1 87 ? 16.614 4.620 -9.726 1.00 89.56 87 LEU A C 1
ATOM 625 O O . LEU A 1 87 ? 15.650 4.464 -8.982 1.00 89.56 87 LEU A O 1
ATOM 629 N N . THR A 1 88 ? 17.875 4.569 -9.297 1.00 89.25 88 THR A N 1
ATOM 630 C CA . THR A 1 88 ? 18.221 4.366 -7.884 1.00 89.25 88 THR A CA 1
ATOM 631 C C . THR A 1 88 ? 17.661 5.493 -7.018 1.00 89.25 88 THR A C 1
ATOM 633 O O . THR A 1 88 ? 17.025 5.232 -6.004 1.00 89.25 88 THR A O 1
ATOM 636 N N . GLU A 1 89 ? 17.813 6.744 -7.453 1.00 90.75 89 GLU A N 1
ATOM 637 C CA . GLU A 1 89 ? 17.266 7.908 -6.754 1.00 90.75 89 GLU A CA 1
ATOM 638 C C . GLU A 1 89 ? 15.733 7.856 -6.669 1.00 90.75 89 GLU A C 1
ATOM 640 O O . GLU A 1 89 ? 15.158 8.076 -5.604 1.00 90.75 89 GLU A O 1
ATOM 645 N N . ALA A 1 90 ? 15.060 7.505 -7.768 1.00 92.12 90 ALA A N 1
ATOM 646 C CA . ALA A 1 90 ? 13.609 7.356 -7.789 1.00 92.12 90 ALA A CA 1
ATOM 647 C C . ALA A 1 90 ? 13.107 6.272 -6.821 1.00 92.12 90 ALA A C 1
ATOM 649 O O . ALA A 1 90 ? 12.082 6.463 -6.168 1.00 92.12 90 ALA A O 1
ATOM 650 N N . VAL A 1 91 ? 13.825 5.149 -6.702 1.00 91.56 91 VAL A N 1
ATOM 651 C CA . VAL A 1 91 ? 13.507 4.084 -5.737 1.00 91.56 91 VAL A CA 1
ATOM 652 C C . VAL A 1 91 ? 13.594 4.603 -4.307 1.00 91.56 91 VAL A C 1
ATOM 654 O O . VAL A 1 91 ? 12.660 4.385 -3.534 1.00 91.56 91 VAL A O 1
ATOM 657 N N . GLU A 1 92 ? 14.674 5.301 -3.959 1.00 90.06 92 GLU A N 1
ATOM 658 C CA . GLU A 1 92 ? 14.868 5.821 -2.603 1.00 90.06 92 GLU A CA 1
ATOM 659 C C . GLU A 1 92 ? 13.821 6.884 -2.248 1.00 90.06 92 GLU A C 1
ATOM 661 O O . GLU A 1 92 ? 13.154 6.755 -1.220 1.00 90.06 92 GLU A O 1
ATOM 666 N N . ARG A 1 93 ? 13.571 7.859 -3.135 1.00 93.25 93 ARG A N 1
ATOM 667 C CA . ARG A 1 93 ? 12.519 8.874 -2.935 1.00 93.25 93 ARG A CA 1
ATOM 668 C C . ARG A 1 93 ? 11.143 8.240 -2.773 1.00 93.25 93 ARG A C 1
ATOM 670 O O . ARG A 1 93 ? 10.405 8.551 -1.839 1.00 93.25 93 ARG A O 1
ATOM 677 N N . TYR A 1 94 ? 10.805 7.281 -3.636 1.00 94.06 94 TYR A N 1
ATOM 678 C CA . TYR A 1 94 ? 9.522 6.597 -3.539 1.00 94.06 94 TYR A CA 1
ATOM 679 C C . TYR A 1 94 ? 9.366 5.856 -2.207 1.00 94.06 94 TYR A C 1
ATOM 681 O O . TYR A 1 94 ? 8.305 5.947 -1.587 1.00 94.06 94 TYR A O 1
ATOM 689 N N . ARG A 1 95 ? 10.407 5.154 -1.738 1.00 90.06 95 ARG A N 1
ATOM 690 C CA . ARG A 1 95 ? 10.401 4.432 -0.451 1.00 90.06 95 ARG A CA 1
ATOM 691 C C . ARG A 1 95 ? 10.353 5.370 0.754 1.00 90.06 95 ARG A C 1
ATOM 693 O O . ARG A 1 95 ? 9.730 5.008 1.747 1.00 90.06 95 ARG A O 1
ATOM 700 N N . ALA A 1 96 ? 10.928 6.566 0.644 1.00 89.50 96 ALA A N 1
ATOM 701 C CA . ALA A 1 96 ? 10.809 7.626 1.644 1.00 89.50 96 ALA A CA 1
ATOM 702 C C . ALA A 1 96 ? 9.392 8.231 1.729 1.00 89.50 96 ALA A C 1
ATOM 704 O O . ALA A 1 96 ? 9.109 9.012 2.635 1.00 89.50 96 ALA A O 1
ATOM 705 N N . GLY A 1 97 ? 8.482 7.850 0.824 1.00 91.19 97 GLY A N 1
ATOM 706 C CA . GLY A 1 97 ? 7.104 8.338 0.802 1.00 91.19 97 GLY A CA 1
ATOM 707 C C . GLY A 1 97 ? 6.888 9.544 -0.110 1.00 91.19 97 GLY A C 1
ATOM 708 O O . GLY A 1 97 ? 5.765 10.032 -0.196 1.00 91.19 97 GLY A O 1
ATOM 709 N N . GLU A 1 98 ? 7.915 9.987 -0.836 1.00 91.88 98 GLU A N 1
ATOM 710 C CA . GLU A 1 98 ? 7.816 11.117 -1.758 1.00 91.88 98 GLU A CA 1
ATOM 711 C C . GLU A 1 98 ? 7.068 10.745 -3.040 1.00 91.88 98 GLU A C 1
ATOM 713 O O . GLU A 1 98 ? 7.069 9.590 -3.481 1.00 91.88 98 GLU A O 1
ATOM 718 N N . ASP A 1 99 ? 6.447 11.735 -3.673 1.00 89.06 99 ASP A N 1
ATOM 719 C CA . ASP A 1 99 ? 5.830 11.549 -4.979 1.00 89.06 99 ASP A CA 1
ATOM 720 C C . ASP A 1 99 ? 6.898 11.586 -6.077 1.00 89.06 99 ASP A C 1
ATOM 722 O O . ASP A 1 99 ? 7.692 12.521 -6.199 1.00 89.06 99 ASP A O 1
ATOM 726 N N . VAL A 1 100 ? 6.935 10.527 -6.884 1.00 92.12 100 VAL A N 1
ATOM 727 C CA . VAL A 1 100 ? 7.881 10.378 -7.989 1.00 92.12 100 VAL A CA 1
ATOM 728 C C . VAL A 1 100 ? 7.144 10.593 -9.303 1.00 92.12 100 VAL A C 1
ATOM 730 O O . VAL A 1 100 ? 6.140 9.941 -9.573 1.00 92.12 100 VAL A O 1
ATOM 733 N N . HIS A 1 101 ? 7.672 11.484 -10.142 1.00 89.62 101 HIS A N 1
ATOM 734 C CA . HIS A 1 101 ? 7.206 11.673 -11.515 1.00 89.62 101 HIS A CA 1
ATOM 735 C C . HIS A 1 101 ? 7.660 10.501 -12.392 1.00 89.62 101 HIS A C 1
ATOM 737 O O . HIS A 1 101 ? 8.701 10.558 -13.049 1.00 89.62 101 HIS A O 1
ATOM 743 N N . TRP A 1 102 ? 6.898 9.409 -12.359 1.00 89.25 102 TRP A N 1
ATOM 744 C CA . TRP A 1 102 ? 7.228 8.169 -13.057 1.00 89.25 102 TRP A CA 1
ATOM 745 C C . TRP A 1 102 ? 7.295 8.338 -14.570 1.00 89.25 102 TRP A C 1
ATOM 747 O O . TRP A 1 102 ? 8.129 7.705 -15.207 1.00 89.25 102 TRP A O 1
ATOM 757 N N . GLU A 1 103 ? 6.472 9.210 -15.147 1.00 84.25 103 GLU A N 1
ATOM 758 C CA . GLU A 1 103 ? 6.423 9.470 -16.587 1.00 84.25 103 GLU A CA 1
ATOM 759 C C . GLU A 1 103 ? 7.776 9.934 -17.134 1.00 84.25 103 GLU A C 1
ATOM 761 O O . GLU A 1 103 ? 8.125 9.584 -18.254 1.00 84.25 103 GLU A O 1
ATOM 766 N N . ALA A 1 104 ? 8.570 10.652 -16.334 1.00 86.00 104 ALA A N 1
ATOM 767 C CA . ALA A 1 104 ? 9.903 11.106 -16.725 1.00 86.00 104 ALA A CA 1
ATOM 768 C C . ALA A 1 104 ? 10.959 9.983 -16.733 1.00 86.00 104 ALA A C 1
ATOM 770 O O . ALA A 1 104 ? 12.043 10.167 -17.280 1.00 86.00 104 ALA A O 1
ATOM 771 N N . LEU A 1 105 ? 10.665 8.831 -16.119 1.00 85.06 105 LEU A N 1
ATOM 772 C CA . LEU A 1 105 ? 11.558 7.666 -16.057 1.00 85.06 105 LEU A CA 1
ATOM 773 C C . LEU A 1 105 ? 11.295 6.653 -17.179 1.00 85.06 105 LEU A C 1
ATOM 775 O O . LEU A 1 105 ? 12.034 5.674 -17.305 1.00 85.06 105 LEU A O 1
ATOM 779 N N . PHE A 1 106 ? 10.249 6.862 -17.981 1.00 82.62 106 PHE A N 1
ATOM 780 C CA . PHE A 1 106 ? 9.935 6.041 -19.143 1.00 82.62 106 PHE A CA 1
ATOM 781 C C . PHE A 1 106 ? 10.006 6.911 -20.401 1.00 82.62 106 PHE A C 1
ATOM 783 O O . PHE A 1 106 ? 9.191 7.808 -20.572 1.00 82.62 106 PHE A O 1
ATOM 790 N N . ASP A 1 107 ? 10.944 6.610 -21.306 1.00 72.12 107 ASP A N 1
ATOM 791 C CA . ASP A 1 107 ? 11.208 7.425 -22.509 1.00 72.12 107 ASP A CA 1
ATOM 792 C C . ASP A 1 107 ? 9.990 7.588 -23.444 1.00 72.12 107 ASP A C 1
ATOM 794 O O . ASP A 1 107 ? 9.906 8.547 -24.206 1.00 72.12 107 ASP A O 1
ATOM 798 N N . GLU A 1 108 ? 9.030 6.659 -23.381 1.00 74.38 108 GLU A N 1
ATOM 799 C CA . GLU A 1 108 ? 7.793 6.679 -24.170 1.00 74.38 108 GLU A CA 1
ATOM 800 C C . GLU A 1 108 ? 6.607 6.200 -23.312 1.00 74.38 108 GLU A C 1
ATOM 802 O O . GLU A 1 108 ? 6.798 5.355 -22.426 1.00 74.38 108 GLU A O 1
ATOM 807 N N . PRO A 1 109 ? 5.365 6.651 -23.568 1.00 68.25 109 PRO A N 1
ATOM 808 C CA . PRO A 1 109 ? 4.184 6.075 -22.927 1.00 68.25 109 PRO A CA 1
ATOM 809 C C . PRO A 1 109 ? 4.117 4.571 -23.237 1.00 68.25 109 PRO A C 1
ATOM 811 O O . PRO A 1 109 ? 4.013 4.164 -24.392 1.00 68.25 109 PRO A O 1
ATOM 814 N N . GLY A 1 110 ? 4.261 3.728 -22.212 1.00 69.25 110 GLY A N 1
ATOM 815 C CA . GLY A 1 110 ? 4.252 2.276 -22.380 1.00 69.25 110 GLY A CA 1
ATOM 816 C C . GLY A 1 110 ? 2.863 1.730 -22.678 1.00 69.25 110 GLY A C 1
ATOM 817 O O . GLY A 1 110 ? 1.847 2.373 -22.404 1.00 69.25 110 GLY A O 1
ATOM 818 N N . THR A 1 111 ? 2.813 0.512 -23.218 1.00 86.88 111 THR A N 1
ATOM 819 C CA . THR A 1 111 ? 1.527 -0.165 -23.402 1.00 86.88 111 THR A CA 1
ATOM 820 C C . THR A 1 111 ? 0.993 -0.552 -22.029 1.00 86.88 111 THR A C 1
ATOM 822 O O . THR A 1 111 ? 1.692 -1.168 -21.228 1.00 86.88 111 THR A O 1
ATOM 825 N N . VAL A 1 112 ? -0.257 -0.193 -21.737 1.00 92.06 112 VAL A N 1
ATOM 826 C CA . VAL A 1 112 ? -0.903 -0.585 -20.481 1.00 92.06 112 VAL A CA 1
ATOM 827 C C . VAL A 1 112 ? -1.258 -2.068 -20.546 1.00 92.06 112 VAL A C 1
ATOM 829 O O . VAL A 1 112 ? -2.050 -2.479 -21.394 1.00 92.06 112 VAL A O 1
ATOM 832 N N . VAL A 1 113 ? -0.700 -2.865 -19.633 1.00 94.88 113 VAL A N 1
ATOM 833 C CA . VAL A 1 113 ? -0.871 -4.328 -19.610 1.00 94.88 113 VAL A CA 1
ATOM 834 C C . VAL A 1 113 ? -1.631 -4.811 -18.368 1.00 94.88 113 VAL A C 1
ATOM 836 O O . VAL A 1 113 ? -1.660 -4.126 -17.343 1.00 94.88 113 VAL A O 1
ATOM 839 N N . PRO A 1 114 ? -2.275 -5.992 -18.406 1.00 94.00 114 PRO A N 1
ATOM 840 C CA . PRO A 1 114 ? -2.938 -6.556 -17.236 1.00 94.00 114 PRO A CA 1
ATOM 841 C C . PRO A 1 114 ? -1.948 -6.873 -16.112 1.00 94.00 114 PRO A C 1
ATOM 843 O O . PRO A 1 114 ? -1.023 -7.660 -16.285 1.00 94.00 114 PRO A O 1
ATOM 846 N N . LEU A 1 115 ? -2.205 -6.318 -14.930 1.00 94.81 115 LEU A N 1
ATOM 847 C CA . LEU A 1 115 ? -1.416 -6.538 -13.718 1.00 94.81 115 LEU A CA 1
ATOM 848 C C . LEU A 1 115 ? -2.194 -7.373 -12.686 1.00 94.81 115 LEU A C 1
ATOM 850 O O . LEU A 1 115 ? -3.429 -7.441 -12.765 1.00 94.81 115 LEU A O 1
ATOM 854 N N . PRO A 1 116 ? -1.520 -7.952 -11.672 1.00 91.38 116 PRO A N 1
ATOM 855 C CA . PRO A 1 116 ? -2.187 -8.578 -10.532 1.00 91.38 116 PRO A CA 1
ATOM 856 C C . PRO A 1 116 ? -3.242 -7.656 -9.912 1.00 91.38 116 PRO A C 1
ATOM 858 O O . PRO A 1 116 ? -3.060 -6.436 -9.840 1.00 91.38 116 PRO A O 1
ATOM 861 N N . ARG A 1 117 ? -4.377 -8.222 -9.486 1.00 85.81 117 ARG A N 1
ATOM 862 C CA . ARG A 1 117 ? -5.391 -7.456 -8.747 1.00 85.81 117 ARG A CA 1
ATOM 863 C C . ARG A 1 117 ? -4.858 -7.142 -7.350 1.00 85.81 117 ARG A C 1
ATOM 865 O O . ARG A 1 117 ? -4.051 -7.894 -6.817 1.00 85.81 117 ARG A O 1
ATOM 872 N N . TYR A 1 118 ? -5.324 -6.038 -6.775 1.00 76.81 118 TYR A N 1
ATOM 873 C CA . TYR A 1 118 ? -4.988 -5.692 -5.398 1.00 76.81 118 TYR A CA 1
ATOM 874 C C . TYR A 1 118 ? -5.432 -6.821 -4.444 1.00 76.81 118 TYR A C 1
ATOM 876 O O . TYR A 1 118 ? -6.566 -7.293 -4.597 1.00 76.81 118 TYR A O 1
ATOM 884 N N . PRO A 1 119 ? -4.583 -7.267 -3.499 1.00 78.12 119 PRO A N 1
ATOM 885 C CA . PRO A 1 119 ? -4.917 -8.323 -2.549 1.00 78.12 119 PRO A CA 1
ATOM 886 C C . PRO A 1 119 ? -5.840 -7.748 -1.478 1.00 78.12 119 PRO A C 1
ATOM 888 O O . PRO A 1 119 ? -5.410 -7.260 -0.434 1.00 78.12 119 PRO A O 1
ATOM 891 N N . TRP A 1 120 ? -7.138 -7.727 -1.768 1.00 70.44 120 TRP A N 1
ATOM 892 C CA . TRP A 1 120 ? -8.127 -7.263 -0.807 1.00 70.44 120 TRP A CA 1
ATOM 893 C C . TRP A 1 120 ? -8.059 -8.133 0.447 1.00 70.44 120 TRP A C 1
ATOM 895 O O . TRP A 1 120 ? -8.384 -9.317 0.406 1.00 70.44 120 TRP A O 1
ATOM 905 N N . GLN A 1 121 ? -7.657 -7.529 1.564 1.00 66.38 121 GLN A N 1
ATOM 906 C CA . GLN A 1 121 ? -7.718 -8.146 2.885 1.00 66.38 121 GLN A CA 1
ATOM 907 C C . GLN A 1 121 ? -9.176 -8.143 3.331 1.00 66.38 121 GLN A C 1
ATOM 909 O O . GLN A 1 121 ? -9.633 -7.245 4.040 1.00 66.38 121 GLN A O 1
ATOM 914 N N . THR A 1 122 ? -9.948 -9.091 2.803 1.00 58.16 122 THR A N 1
ATOM 915 C CA . THR A 1 122 ? -11.385 -9.164 3.039 1.00 58.16 122 THR A CA 1
ATOM 916 C C . THR A 1 122 ? -11.631 -9.459 4.507 1.00 58.16 122 THR A C 1
ATOM 918 O O . THR A 1 122 ? -11.429 -10.580 4.968 1.00 58.16 122 THR A O 1
ATOM 921 N N . ARG A 1 123 ? -12.102 -8.454 5.240 1.00 53.12 123 ARG A N 1
ATOM 922 C CA . ARG A 1 123 ? -12.828 -8.691 6.482 1.00 53.12 123 ARG A CA 1
ATOM 923 C C . ARG A 1 123 ? -14.284 -8.896 6.108 1.00 53.12 123 ARG A C 1
ATOM 925 O O . ARG A 1 123 ? -14.821 -8.188 5.253 1.00 53.12 123 ARG A O 1
ATOM 932 N N . ARG A 1 124 ? -14.903 -9.907 6.702 1.00 52.84 124 ARG A N 1
ATOM 933 C CA . ARG A 1 124 ? -16.328 -10.138 6.531 1.00 52.84 124 ARG A CA 1
ATOM 934 C C . ARG A 1 124 ? -17.064 -9.029 7.277 1.00 52.84 124 ARG A C 1
ATOM 936 O O . ARG A 1 124 ? -16.903 -8.887 8.481 1.00 52.84 124 ARG A O 1
ATOM 943 N N . TYR A 1 125 ? -17.809 -8.222 6.536 1.00 44.97 125 TYR A N 1
ATOM 944 C CA . TYR A 1 125 ? -18.701 -7.211 7.087 1.00 44.97 125 TYR A CA 1
ATOM 945 C C . TYR A 1 125 ? -20.125 -7.668 6.782 1.00 44.97 125 TYR A C 1
ATOM 947 O O . TYR A 1 125 ? -20.648 -7.401 5.700 1.00 44.97 125 TYR A O 1
ATOM 955 N N . TRP A 1 126 ? -20.713 -8.428 7.705 1.00 59.75 126 TRP A N 1
ATOM 956 C CA . TRP A 1 126 ? -22.130 -8.779 7.687 1.00 59.75 126 TRP A CA 1
ATOM 957 C C . TRP A 1 126 ? -22.810 -8.093 8.880 1.00 59.75 126 TRP A C 1
ATOM 959 O O . TRP A 1 126 ? -22.259 -8.144 9.981 1.00 59.75 126 TRP A O 1
ATOM 969 N N . PRO A 1 127 ? -23.971 -7.437 8.706 1.00 47.00 127 PRO A N 1
ATOM 970 C CA . PRO A 1 127 ? -24.728 -6.912 9.838 1.00 47.00 127 PRO A CA 1
ATOM 971 C C . PRO A 1 127 ? -25.090 -8.061 10.790 1.00 47.00 127 PRO A C 1
ATOM 973 O O . PRO A 1 127 ? -25.748 -9.013 10.372 1.00 47.00 127 PRO A O 1
ATOM 976 N N . GLY A 1 128 ? -24.651 -7.984 12.049 1.00 56.66 128 GLY A N 1
ATOM 977 C CA . GLY A 1 128 ? -24.969 -8.980 13.079 1.00 56.66 128 GLY A CA 1
ATOM 978 C C . GLY A 1 128 ? -24.022 -10.181 13.182 1.00 56.66 128 GLY A C 1
ATOM 979 O O . GLY A 1 128 ? -24.410 -11.181 13.773 1.00 56.66 128 GLY A O 1
ATOM 980 N N . GLU A 1 129 ? -22.808 -10.124 12.623 1.00 45.81 129 GLU A N 1
ATOM 981 C CA . GLU A 1 129 ? -21.751 -11.080 12.988 1.00 45.81 129 GLU A CA 1
ATOM 982 C C . GLU A 1 129 ? -20.826 -10.491 14.052 1.00 45.81 129 GLU A C 1
ATOM 984 O O . GLU A 1 129 ? -20.149 -9.484 13.829 1.00 45.81 129 GLU A O 1
ATOM 989 N N . ASP A 1 130 ? -20.810 -11.164 15.201 1.00 46.72 130 ASP A N 1
ATOM 990 C CA . ASP A 1 130 ? -19.948 -10.881 16.337 1.00 46.72 130 ASP A CA 1
ATOM 991 C C . ASP A 1 130 ? -18.479 -10.815 15.921 1.00 46.72 130 ASP A C 1
ATOM 993 O O . ASP A 1 130 ? -17.968 -11.655 15.172 1.00 46.72 130 ASP A O 1
ATOM 997 N N . ARG A 1 131 ? -17.769 -9.828 16.471 1.00 47.91 131 ARG A N 1
ATOM 998 C CA . ARG A 1 131 ? -16.307 -9.709 16.427 1.00 47.91 131 ARG A CA 1
ATOM 999 C C . ARG A 1 131 ? -15.655 -10.846 17.231 1.00 47.91 131 ARG A C 1
ATOM 1001 O O . ARG A 1 131 ? -14.997 -10.613 18.238 1.00 47.91 131 ARG A O 1
ATOM 1008 N N . ALA A 1 132 ? -15.823 -12.092 16.812 1.00 50.81 132 ALA A N 1
ATOM 1009 C CA . ALA A 1 132 ? -15.238 -13.241 17.484 1.00 50.81 132 ALA A CA 1
ATOM 1010 C C . ALA A 1 132 ? -13.772 -13.424 17.061 1.00 50.81 132 ALA A C 1
ATOM 1012 O O . ALA A 1 132 ? -13.491 -14.123 16.095 1.00 50.81 132 ALA A O 1
ATOM 1013 N N . THR A 1 133 ? -12.867 -12.749 17.775 1.00 42.75 133 THR A N 1
ATOM 1014 C CA . THR A 1 133 ? -11.639 -13.307 18.393 1.00 42.75 133 THR A CA 1
ATOM 1015 C C . THR A 1 133 ? -10.904 -12.180 19.114 1.00 42.75 133 THR A C 1
ATOM 1017 O O . THR A 1 133 ? -9.863 -11.711 18.677 1.00 42.75 133 THR A O 1
ATOM 1020 N N . ASP A 1 134 ? -11.541 -11.660 20.150 1.00 44.16 134 ASP A N 1
ATOM 1021 C CA . ASP A 1 134 ? -10.965 -11.493 21.480 1.00 44.16 134 ASP A CA 1
ATOM 1022 C C . ASP A 1 134 ? -12.165 -11.203 22.373 1.00 44.16 134 ASP A C 1
ATOM 1024 O O . ASP A 1 134 ? -13.023 -10.395 22.026 1.00 44.16 134 ASP A O 1
ATOM 1028 N N . THR A 1 135 ? -12.301 -11.908 23.492 1.00 59.62 135 THR A N 1
ATOM 1029 C CA . THR A 1 135 ? -13.329 -11.595 24.499 1.00 59.62 135 THR A CA 1
ATOM 1030 C C . THR A 1 135 ? -12.903 -10.333 25.265 1.00 59.62 135 THR A C 1
ATOM 1032 O O . THR A 1 135 ? -12.839 -10.335 26.489 1.00 59.62 135 THR A O 1
ATOM 1035 N N . GLU A 1 136 ? -12.492 -9.295 24.534 1.00 72.31 136 GLU A N 1
ATOM 1036 C CA . GLU A 1 136 ? -12.148 -7.980 25.059 1.00 72.31 136 GLU A CA 1
ATOM 1037 C C . GLU A 1 136 ? -13.475 -7.305 25.411 1.00 72.31 136 GLU A C 1
ATOM 1039 O O . GLU A 1 136 ? -14.337 -7.143 24.544 1.00 72.31 136 GLU A O 1
ATOM 1044 N N . SER A 1 137 ? -13.670 -6.981 26.693 1.00 84.31 137 SER A N 1
ATOM 1045 C CA . SER A 1 137 ? -14.848 -6.225 27.124 1.00 84.31 137 SER A CA 1
ATOM 1046 C C . SER A 1 137 ? -14.850 -4.846 26.462 1.00 84.31 137 SER A C 1
ATOM 1048 O O . SER A 1 137 ? -13.792 -4.291 26.152 1.00 84.31 137 SER A O 1
ATOM 1050 N N . ALA A 1 138 ? -16.020 -4.239 26.290 1.00 87.69 138 ALA A N 1
ATOM 1051 C CA . ALA A 1 138 ? -16.137 -2.881 25.770 1.00 87.69 138 ALA A CA 1
ATOM 1052 C C . ALA A 1 138 ? -15.336 -1.869 26.615 1.00 87.69 138 ALA A C 1
ATOM 1054 O O . ALA A 1 138 ? -14.805 -0.895 26.078 1.00 87.69 138 ALA A O 1
ATOM 1055 N N . ALA A 1 139 ? -15.190 -2.113 27.924 1.00 89.06 139 ALA A N 1
ATOM 1056 C CA . ALA A 1 139 ? -14.317 -1.320 28.785 1.00 89.06 139 ALA A CA 1
ATOM 1057 C C . ALA A 1 139 ? -12.835 -1.494 28.436 1.00 89.06 139 ALA A C 1
ATOM 1059 O O . ALA A 1 139 ? -12.128 -0.496 28.320 1.00 89.06 139 ALA A O 1
ATOM 1060 N N . ASP A 1 140 ? -12.362 -2.729 28.255 1.00 89.25 140 ASP A N 1
ATOM 1061 C CA . ASP A 1 140 ? -10.966 -2.995 27.887 1.00 89.25 140 ASP A CA 1
ATOM 1062 C C . ASP A 1 140 ? -10.610 -2.368 26.544 1.00 89.25 140 ASP A C 1
ATOM 1064 O O . ASP A 1 140 ? -9.594 -1.679 26.433 1.00 89.25 140 ASP A O 1
ATOM 1068 N N . TRP A 1 141 ? -11.499 -2.521 25.563 1.00 88.62 141 TRP A N 1
ATOM 1069 C CA . TRP A 1 141 ? -11.355 -1.897 24.256 1.00 88.62 141 TRP A CA 1
ATOM 1070 C C . TRP A 1 141 ? -11.243 -0.370 24.373 1.00 88.62 141 TRP A C 1
ATOM 1072 O O . TRP A 1 141 ? -10.312 0.221 23.819 1.00 88.62 141 TRP A O 1
ATOM 1082 N N . LEU A 1 142 ? -12.149 0.268 25.127 1.00 91.69 142 LEU A N 1
ATOM 1083 C CA . LEU A 1 142 ? -12.156 1.721 25.302 1.00 91.69 142 LEU A CA 1
ATOM 1084 C C . LEU A 1 142 ? -10.866 2.214 25.959 1.00 91.69 142 LEU A C 1
ATOM 1086 O O . LEU A 1 142 ? -10.266 3.189 25.508 1.00 91.69 142 LEU A O 1
ATOM 1090 N N . LEU A 1 143 ? -10.446 1.546 27.034 1.00 90.88 143 LEU A N 1
ATOM 1091 C CA . LEU A 1 143 ? -9.256 1.918 27.789 1.00 90.88 143 LEU A CA 1
ATOM 1092 C C . LEU A 1 143 ? -7.998 1.745 26.938 1.00 90.88 143 LEU A C 1
ATOM 1094 O O . LEU A 1 143 ? -7.168 2.645 26.902 1.00 90.88 143 LEU A O 1
ATOM 1098 N N . ARG A 1 144 ? -7.871 0.642 26.195 1.00 88.75 144 ARG A N 1
ATOM 1099 C CA . ARG A 1 144 ? -6.722 0.407 25.312 1.00 88.75 144 ARG A CA 1
ATOM 1100 C C . ARG A 1 144 ? -6.633 1.434 24.181 1.00 88.75 144 ARG A C 1
ATOM 1102 O O . ARG A 1 144 ? -5.531 1.807 23.790 1.00 88.75 144 ARG A O 1
ATOM 1109 N N . GLU A 1 145 ? -7.768 1.855 23.629 1.00 86.75 145 GLU A N 1
ATOM 1110 C CA . GLU A 1 145 ? -7.799 2.763 22.479 1.00 86.75 145 GLU A CA 1
ATOM 1111 C C . GLU A 1 145 ? -7.635 4.240 22.875 1.00 86.75 145 GLU A C 1
ATOM 1113 O O . GLU A 1 145 ? -7.044 5.019 22.126 1.00 86.75 145 GLU A O 1
ATOM 1118 N N . HIS A 1 146 ? -8.137 4.636 24.049 1.00 90.62 146 HIS A N 1
ATOM 1119 C CA . HIS A 1 146 ? -8.243 6.049 24.424 1.00 90.62 146 HIS A CA 1
ATOM 1120 C C . HIS A 1 146 ? -7.455 6.454 25.672 1.00 90.62 146 HIS A C 1
ATOM 1122 O O . HIS A 1 146 ? -7.223 7.654 25.851 1.00 90.62 146 HIS A O 1
ATOM 1128 N N . ALA A 1 147 ? -7.022 5.517 26.525 1.00 90.44 147 ALA A N 1
ATOM 1129 C CA . ALA A 1 147 ? -6.189 5.877 27.667 1.00 90.44 147 ALA A CA 1
ATOM 1130 C C . ALA A 1 147 ? -4.806 6.348 27.193 1.00 90.44 147 ALA A C 1
ATOM 1132 O O . ALA A 1 147 ? -4.158 5.728 26.351 1.00 90.44 147 ALA A O 1
ATOM 1133 N N . ARG A 1 148 ? -4.346 7.471 27.741 1.00 84.94 148 ARG A N 1
ATOM 1134 C CA . ARG A 1 148 ? -3.062 8.105 27.402 1.00 84.94 148 ARG A CA 1
ATOM 1135 C C . ARG A 1 148 ? -1.990 7.897 28.463 1.00 84.94 148 ARG A C 1
ATOM 1137 O O . ARG A 1 148 ? -0.835 8.249 28.235 1.00 84.94 148 ARG A O 1
ATOM 1144 N N . THR A 1 149 ? -2.375 7.376 29.619 1.00 86.12 149 THR A N 1
ATOM 1145 C CA . THR A 1 149 ? -1.507 7.135 30.770 1.00 86.12 149 THR A CA 1
ATOM 1146 C C . THR A 1 149 ? -1.825 5.781 31.375 1.00 86.12 149 THR A C 1
ATOM 1148 O O . THR A 1 149 ? -2.914 5.247 31.163 1.00 86.12 149 THR A O 1
ATOM 1151 N N . ASP A 1 150 ? -0.897 5.264 32.177 1.00 86.50 150 ASP A N 1
ATOM 1152 C CA . ASP A 1 150 ? -1.168 4.114 33.034 1.00 86.50 150 ASP A CA 1
ATOM 1153 C C . ASP A 1 150 ? -2.324 4.422 33.995 1.00 86.50 150 ASP A C 1
ATOM 1155 O O . ASP A 1 150 ? -2.569 5.581 34.354 1.00 86.50 150 ASP A O 1
ATOM 1159 N N . PHE A 1 151 ? -3.047 3.377 34.389 1.00 94.06 151 PHE A N 1
ATOM 1160 C CA . PHE A 1 151 ? -4.250 3.493 35.198 1.00 94.06 151 PHE A CA 1
ATOM 1161 C C . PHE A 1 151 ? -4.477 2.251 36.060 1.00 94.06 151 PHE A C 1
ATOM 1163 O O . PHE A 1 151 ? -3.973 1.162 35.786 1.00 94.06 151 PHE A O 1
ATOM 1170 N N . ASP A 1 152 ? -5.293 2.431 37.087 1.00 91.75 152 ASP A N 1
ATOM 1171 C CA . ASP A 1 152 ? -5.893 1.387 37.909 1.00 91.75 152 ASP A CA 1
ATOM 1172 C C . ASP A 1 152 ? -7.414 1.604 37.986 1.00 91.75 152 ASP A C 1
ATOM 1174 O O . ASP A 1 152 ? -7.946 2.564 37.426 1.00 91.75 152 ASP A O 1
ATOM 1178 N N . ASP A 1 153 ? -8.136 0.734 38.689 1.00 92.38 153 ASP A N 1
ATOM 1179 C CA . ASP A 1 153 ? -9.597 0.834 38.797 1.00 92.38 153 ASP A CA 1
ATOM 1180 C C . ASP A 1 153 ? -10.079 2.117 39.501 1.00 92.38 153 ASP A C 1
ATOM 1182 O O . ASP A 1 153 ? -11.201 2.566 39.258 1.00 92.38 153 ASP A O 1
ATOM 1186 N N . ALA A 1 154 ? -9.249 2.732 40.349 1.00 93.31 154 ALA A N 1
ATOM 1187 C CA . ALA A 1 154 ? -9.578 3.973 41.051 1.00 93.31 154 ALA A CA 1
ATOM 1188 C C . ALA A 1 154 ? -9.307 5.228 40.202 1.00 93.31 154 ALA A C 1
ATOM 1190 O O . ALA A 1 154 ? -9.764 6.324 40.545 1.00 93.31 154 ALA A O 1
ATOM 1191 N N . SER A 1 155 ? -8.576 5.080 39.098 1.00 93.81 155 SER A N 1
ATOM 1192 C CA . SER A 1 155 ? -8.200 6.173 38.211 1.00 93.81 155 SER A CA 1
ATOM 1193 C C . SER A 1 155 ? -9.429 6.799 37.558 1.00 93.81 155 SER A C 1
ATOM 1195 O O . SER A 1 155 ? -10.352 6.109 37.111 1.00 93.81 155 SER A O 1
ATOM 1197 N N . ARG A 1 156 ? -9.452 8.134 37.490 1.00 95.44 156 ARG A N 1
ATOM 1198 C CA . ARG A 1 156 ? -10.548 8.860 36.845 1.00 95.44 156 ARG A CA 1
ATOM 1199 C C . ARG A 1 156 ? -10.421 8.776 35.335 1.00 95.44 156 ARG A C 1
ATOM 1201 O O . ARG A 1 156 ? -9.356 9.031 34.783 1.00 95.44 156 ARG A O 1
ATOM 1208 N N . LEU A 1 157 ? -11.545 8.535 34.666 1.00 94.00 157 LEU A N 1
ATOM 1209 C CA . LE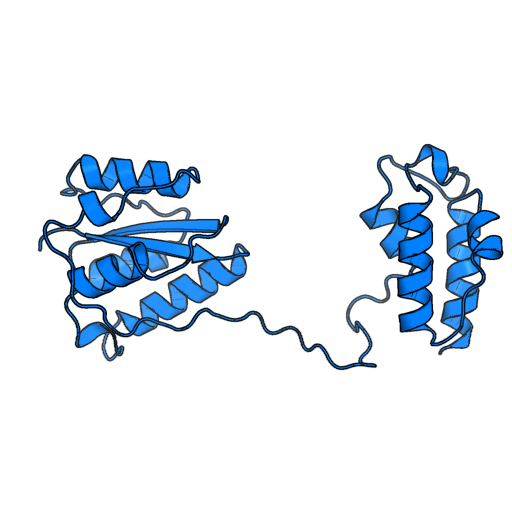U A 1 157 ? -11.618 8.439 33.207 1.00 94.00 157 LEU A CA 1
ATOM 1210 C C . LEU A 1 157 ? -11.068 9.702 32.520 1.00 94.00 157 LEU A C 1
ATOM 1212 O O . LEU A 1 157 ? -10.321 9.605 31.552 1.00 94.00 157 LEU A O 1
ATOM 1216 N N . ALA A 1 158 ? -11.382 10.886 33.055 1.00 92.81 158 ALA A N 1
ATOM 1217 C CA . ALA A 1 158 ? -10.888 12.150 32.511 1.00 92.81 158 ALA A CA 1
ATOM 1218 C C . ALA A 1 158 ? -9.362 12.311 32.656 1.00 92.81 158 ALA A C 1
ATOM 1220 O O . ALA A 1 158 ? -8.718 12.820 31.741 1.00 92.81 158 ALA A O 1
ATOM 1221 N N . ASP A 1 159 ? -8.787 11.846 33.771 1.00 92.25 159 ASP A N 1
ATOM 1222 C CA . ASP A 1 159 ? -7.353 11.989 34.058 1.00 92.25 159 ASP A CA 1
ATOM 1223 C C . ASP A 1 159 ? -6.507 11.097 33.139 1.00 92.25 159 ASP A C 1
ATOM 1225 O O . ASP A 1 159 ? -5.398 11.468 32.763 1.00 92.25 159 ASP A O 1
ATOM 1229 N N . ILE A 1 160 ? -7.064 9.960 32.711 1.00 91.00 160 ILE A N 1
ATOM 1230 C CA . ILE A 1 160 ? -6.405 9.025 31.790 1.00 91.00 160 ILE A CA 1
ATOM 1231 C C . ILE A 1 160 ? -6.694 9.349 30.314 1.00 91.00 160 ILE A C 1
ATOM 1233 O O . ILE A 1 160 ? -6.230 8.636 29.432 1.00 91.00 160 ILE A O 1
ATOM 1237 N N . GLY A 1 161 ? -7.437 10.421 30.016 1.00 88.12 161 GLY A N 1
ATOM 1238 C CA . GLY A 1 161 ? -7.681 10.893 28.648 1.00 88.12 161 GLY A CA 1
ATOM 1239 C C . GLY A 1 161 ? -8.971 10.406 27.979 1.00 88.12 161 GLY A C 1
ATOM 1240 O O . GLY A 1 161 ? -9.136 10.637 26.782 1.00 88.12 161 GLY A O 1
ATOM 1241 N N . ILE A 1 162 ? -9.901 9.790 28.718 1.00 92.50 162 ILE A N 1
ATOM 1242 C CA . ILE A 1 162 ? -11.232 9.435 28.199 1.00 92.50 162 ILE A CA 1
ATOM 1243 C C . ILE A 1 162 ? -12.125 10.679 28.183 1.00 92.50 162 ILE A C 1
ATOM 1245 O O . ILE A 1 162 ? -12.597 11.155 29.221 1.00 92.50 162 ILE A O 1
ATOM 1249 N N . ASP A 1 163 ? -12.392 11.178 26.982 1.00 91.44 163 ASP A N 1
ATOM 1250 C CA . ASP A 1 163 ? -13.233 12.345 26.735 1.00 91.44 163 ASP A CA 1
ATOM 1251 C C . ASP A 1 163 ? -14.674 11.978 26.324 1.00 91.44 163 ASP A C 1
ATOM 1253 O O . ASP A 1 163 ? -15.088 10.815 26.306 1.00 91.44 163 ASP A O 1
ATOM 1257 N N . SER A 1 164 ? -15.480 12.999 26.022 1.00 89.81 164 SER A N 1
ATOM 1258 C CA . SER A 1 164 ? -16.876 12.825 25.613 1.00 89.81 164 SER A CA 1
ATOM 1259 C C . SER A 1 164 ? -17.024 12.090 24.276 1.00 89.81 164 SER A C 1
ATOM 1261 O O . SER A 1 164 ? -18.040 11.432 24.072 1.00 89.81 164 SER A O 1
ATOM 1263 N N . LEU A 1 165 ? -16.037 12.161 23.375 1.00 89.88 165 LEU A N 1
ATOM 1264 C CA . LEU A 1 165 ? -16.077 11.440 22.102 1.00 89.88 165 LEU A CA 1
ATOM 1265 C C . LEU A 1 165 ? -15.806 9.950 22.318 1.00 89.88 165 LEU A C 1
ATOM 1267 O O . LEU A 1 165 ? -16.555 9.126 21.797 1.00 89.88 165 LEU A O 1
ATOM 1271 N N . ALA A 1 166 ? -14.810 9.611 23.139 1.00 89.75 166 ALA A N 1
ATOM 1272 C CA . ALA A 1 166 ? -14.536 8.229 23.529 1.00 89.75 166 ALA A CA 1
ATOM 1273 C C . ALA A 1 166 ? -15.778 7.579 24.172 1.00 89.75 166 ALA A C 1
ATOM 1275 O O . ALA A 1 166 ? -16.166 6.463 23.830 1.00 89.75 166 ALA A O 1
ATOM 1276 N N . ARG A 1 167 ? -16.489 8.318 25.035 1.00 92.56 167 ARG A N 1
ATOM 1277 C CA . ARG A 1 167 ? -17.755 7.860 25.639 1.00 92.56 167 ARG A CA 1
ATOM 1278 C C . ARG A 1 167 ? -18.872 7.633 24.617 1.00 92.56 167 ARG A C 1
ATOM 1280 O O . ARG A 1 167 ? -19.610 6.661 24.735 1.00 92.56 167 ARG A O 1
ATOM 1287 N N . LEU A 1 168 ? -19.000 8.489 23.603 1.00 91.69 168 LEU A N 1
ATOM 1288 C CA . LEU A 1 168 ? -19.969 8.278 22.520 1.00 91.69 168 LEU A CA 1
ATOM 1289 C C . LEU A 1 168 ? -19.610 7.056 21.665 1.00 91.69 168 LEU A C 1
ATOM 1291 O O . LEU A 1 168 ? -20.495 6.305 21.264 1.00 91.69 168 LEU A O 1
ATOM 1295 N N . GLN A 1 169 ? -18.322 6.828 21.411 1.00 88.19 169 GLN A N 1
ATOM 1296 C CA . GLN A 1 169 ? -17.858 5.645 20.685 1.00 88.19 169 GLN A CA 1
ATOM 1297 C C . GLN A 1 169 ? -18.137 4.357 21.469 1.00 88.19 169 GLN A C 1
ATOM 1299 O O . GLN A 1 169 ? -18.595 3.385 20.872 1.00 88.19 169 GLN A O 1
ATOM 1304 N N . LEU A 1 170 ? -17.980 4.377 22.799 1.00 90.38 170 LEU A N 1
ATOM 1305 C CA . LEU A 1 170 ? -18.407 3.284 23.679 1.00 90.38 170 LEU A CA 1
ATOM 1306 C C . LEU A 1 170 ? -19.903 2.977 23.535 1.00 90.38 170 LEU A C 1
ATOM 1308 O O . LEU A 1 170 ? -20.274 1.815 23.397 1.00 90.38 170 LEU A O 1
ATOM 1312 N N . ILE A 1 171 ? -20.758 4.005 23.548 1.00 90.62 171 ILE A N 1
ATOM 1313 C CA . ILE A 1 171 ? -22.215 3.853 23.387 1.00 90.62 171 ILE A CA 1
ATOM 1314 C C . ILE A 1 171 ? -22.544 3.160 22.062 1.00 90.62 171 ILE A C 1
ATOM 1316 O O . ILE A 1 171 ? -23.339 2.219 22.034 1.00 90.62 171 ILE A O 1
ATOM 1320 N N . VAL A 1 172 ? -21.923 3.604 20.967 1.00 87.00 172 VAL A N 1
ATOM 1321 C CA . VAL A 1 172 ? -22.139 3.040 19.626 1.00 87.00 172 VAL A CA 1
ATOM 1322 C C . VAL A 1 172 ? -21.685 1.582 19.551 1.00 87.00 172 VAL A C 1
ATOM 1324 O O . VAL A 1 172 ? -22.375 0.760 18.947 1.00 87.00 172 VAL A O 1
ATOM 1327 N N . GLU A 1 173 ? -20.549 1.247 20.161 1.00 85.50 173 GLU A N 1
ATOM 1328 C CA . GLU A 1 173 ? -20.041 -0.126 20.202 1.00 85.50 173 GLU A CA 1
ATOM 1329 C C . GLU A 1 173 ? -20.964 -1.033 21.036 1.00 85.50 173 GLU A C 1
ATOM 1331 O O . GLU A 1 173 ? -21.416 -2.066 20.547 1.00 85.50 173 GLU A O 1
ATOM 1336 N N . LEU A 1 174 ? -21.348 -0.612 22.246 1.00 85.62 174 LEU A N 1
ATOM 1337 C CA . LEU A 1 174 ? -22.251 -1.374 23.120 1.00 85.62 174 LEU A CA 1
ATOM 1338 C C . LEU A 1 174 ? -23.644 -1.563 22.520 1.00 85.62 174 LEU A C 1
ATOM 1340 O O . LEU A 1 174 ? -24.230 -2.635 22.665 1.00 85.62 174 LEU A O 1
ATOM 1344 N N . THR A 1 175 ? -24.174 -0.558 21.822 1.00 84.75 175 THR A N 1
ATOM 1345 C CA . THR A 1 175 ? -25.471 -0.668 21.134 1.00 84.75 175 THR A CA 1
ATOM 1346 C C . THR A 1 175 ? -25.411 -1.731 20.037 1.00 84.75 175 THR A C 1
ATOM 1348 O O . THR A 1 175 ? -26.339 -2.523 19.890 1.00 84.75 175 THR A O 1
ATOM 1351 N N . GLN A 1 176 ? -24.303 -1.797 19.291 1.00 80.56 176 GLN A N 1
ATOM 1352 C CA . GLN A 1 176 ? -24.107 -2.810 18.252 1.00 80.56 176 GLN A CA 1
ATOM 1353 C C . GLN A 1 176 ? -23.905 -4.216 18.826 1.00 80.56 176 GLN A C 1
ATOM 1355 O O . GLN A 1 176 ? -24.446 -5.168 18.271 1.00 80.56 176 GLN A O 1
ATOM 1360 N N . GLN A 1 177 ? -23.155 -4.346 19.923 1.00 78.50 177 GLN A N 1
ATOM 1361 C CA . GLN A 1 177 ? -22.859 -5.640 20.544 1.00 78.50 177 GLN A CA 1
ATOM 1362 C C . GLN A 1 177 ? -24.052 -6.217 21.312 1.00 78.50 177 GLN A C 1
ATOM 1364 O O . GLN A 1 177 ? -24.315 -7.413 21.252 1.00 78.50 177 GLN A O 1
ATOM 1369 N N . THR A 1 178 ? -24.779 -5.377 22.051 1.00 81.25 178 THR A N 1
ATOM 1370 C CA . THR A 1 178 ? -25.864 -5.835 22.933 1.00 81.25 178 THR A CA 1
ATOM 1371 C C . THR A 1 178 ? -27.248 -5.729 22.299 1.00 81.25 178 THR A C 1
ATOM 1373 O O . THR A 1 178 ? -28.203 -6.314 22.812 1.00 81.25 178 THR A O 1
ATOM 1376 N N . GLY A 1 179 ? -27.388 -4.955 21.216 1.00 80.44 179 GLY A N 1
ATOM 1377 C CA . GLY A 1 179 ? -28.679 -4.624 20.610 1.00 80.44 179 GLY A CA 1
ATOM 1378 C C . GLY A 1 179 ? -29.582 -3.756 21.496 1.00 80.44 179 GLY A C 1
ATOM 1379 O O . GLY A 1 179 ? -30.756 -3.577 21.172 1.00 80.44 179 GLY A O 1
ATOM 1380 N N . ARG A 1 180 ? -29.069 -3.245 22.623 1.00 81.00 180 ARG A N 1
ATOM 1381 C CA . ARG A 1 180 ? -29.808 -2.402 23.568 1.00 81.00 180 ARG A CA 1
ATOM 1382 C C . ARG A 1 180 ? -29.512 -0.934 23.310 1.00 81.00 180 ARG A C 1
ATOM 1384 O O . ARG A 1 180 ? -28.376 -0.565 23.034 1.00 81.00 180 ARG A O 1
ATOM 1391 N N . GLU A 1 181 ? -30.533 -0.100 23.447 1.00 83.50 181 GLU A N 1
ATOM 1392 C CA . GLU A 1 181 ? -30.350 1.347 23.485 1.00 83.50 181 GLU A CA 1
ATOM 1393 C C . GLU A 1 181 ? -29.679 1.730 24.811 1.00 83.50 181 GLU A C 1
ATOM 1395 O O . GLU A 1 181 ? -30.133 1.325 25.882 1.00 83.50 181 GLU A O 1
ATOM 1400 N N . ILE A 1 182 ? -28.569 2.462 24.726 1.00 89.12 182 ILE A N 1
ATOM 1401 C CA . ILE A 1 182 ? -27.776 2.892 25.879 1.00 89.12 182 ILE A CA 1
ATOM 1402 C C . ILE A 1 182 ? -28.033 4.376 26.126 1.00 89.12 182 ILE A C 1
ATOM 1404 O O . ILE A 1 182 ? -27.810 5.199 25.237 1.00 89.12 182 ILE A O 1
ATOM 1408 N N . ASP A 1 183 ? -28.457 4.718 27.343 1.00 89.00 183 ASP A N 1
ATOM 1409 C CA . ASP A 1 183 ? -28.685 6.104 27.746 1.00 89.00 183 ASP A CA 1
ATOM 1410 C C . ASP A 1 183 ? -27.341 6.853 27.906 1.00 89.00 183 ASP A C 1
ATOM 1412 O O . ASP A 1 183 ? -26.508 6.470 28.740 1.00 89.00 183 ASP A O 1
ATOM 1416 N N . PRO A 1 184 ? -27.101 7.945 27.152 1.00 87.06 184 PRO A N 1
ATOM 1417 C CA . PRO A 1 184 ? -25.895 8.752 27.299 1.00 87.06 184 PRO A CA 1
ATOM 1418 C C . PRO A 1 184 ? -25.676 9.307 28.713 1.00 87.06 184 PRO A C 1
ATOM 1420 O O . PRO A 1 184 ? -24.526 9.515 29.111 1.00 87.06 184 PRO A O 1
ATOM 1423 N N . GLU A 1 185 ? -26.739 9.536 29.492 1.00 87.44 185 GLU A N 1
ATOM 1424 C CA . GLU A 1 185 ? -26.624 10.028 30.870 1.00 87.44 185 GLU A CA 1
ATOM 1425 C C . GLU A 1 185 ? -26.037 8.980 31.825 1.00 87.44 185 GLU A C 1
ATOM 1427 O O . GLU A 1 185 ? -25.389 9.330 32.815 1.00 87.44 185 GLU A O 1
ATOM 1432 N N . GLU A 1 186 ? -26.223 7.687 31.553 1.00 88.62 186 GLU A N 1
ATOM 1433 C CA . GLU A 1 186 ? -25.591 6.610 32.323 1.00 88.62 186 GLU A CA 1
ATOM 1434 C C . GLU A 1 186 ? -24.080 6.599 32.100 1.00 88.62 186 GLU A C 1
ATOM 1436 O O . GLU A 1 186 ? -23.307 6.584 33.059 1.00 88.62 186 GLU A O 1
ATOM 1441 N N . VAL A 1 187 ? -23.652 6.726 30.842 1.00 88.88 187 VAL A N 1
ATOM 1442 C CA . VAL A 1 187 ? -22.228 6.784 30.480 1.00 88.88 18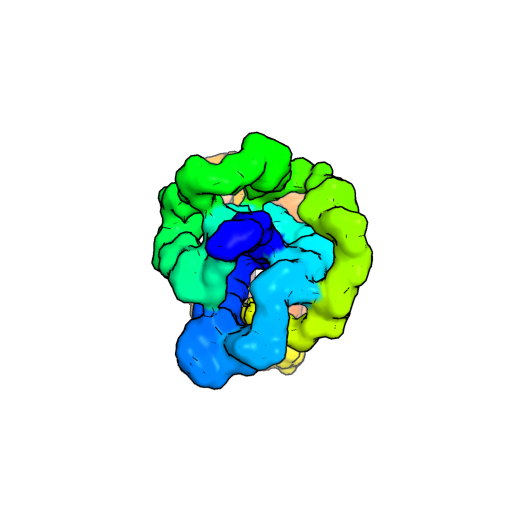7 VAL A CA 1
ATOM 1443 C C . VAL A 1 187 ? -21.579 8.072 30.974 1.00 88.88 187 VAL A C 1
ATOM 1445 O O . VAL A 1 187 ? -20.418 8.070 31.385 1.00 88.88 187 VAL A O 1
ATOM 1448 N N . GLY A 1 188 ? -22.316 9.185 30.976 1.00 86.38 188 GLY A N 1
ATOM 1449 C CA . GLY A 1 188 ? -21.862 10.465 31.519 1.00 86.38 188 GLY A CA 1
ATOM 1450 C C . GLY A 1 188 ? -21.557 10.417 33.020 1.00 86.38 188 GLY A C 1
ATOM 1451 O O . GLY A 1 188 ? -20.642 11.102 33.476 1.00 86.38 188 GLY A O 1
ATOM 1452 N N . ARG A 1 189 ? -22.266 9.572 33.781 1.00 90.94 189 ARG A N 1
ATOM 1453 C CA . ARG A 1 189 ? -22.089 9.425 35.235 1.00 90.94 189 ARG A CA 1
ATOM 1454 C C . ARG A 1 189 ? -20.854 8.622 35.642 1.00 90.94 189 ARG A C 1
ATOM 1456 O O . ARG A 1 189 ? -20.414 8.760 36.778 1.00 90.94 189 ARG A O 1
ATOM 1463 N N . LEU A 1 190 ? -20.281 7.826 34.738 1.00 93.38 190 LEU A N 1
ATOM 1464 C CA . LEU A 1 190 ? -19.076 7.044 35.018 1.00 93.38 190 LEU A CA 1
ATOM 1465 C C . LEU A 1 190 ? -17.883 7.980 35.259 1.00 93.38 190 LEU A C 1
ATOM 1467 O O . LEU A 1 190 ? -17.522 8.793 34.399 1.00 93.38 190 LEU A O 1
ATOM 1471 N N . GLY A 1 191 ? -17.276 7.879 36.437 1.00 91.06 191 GLY A N 1
ATOM 1472 C CA . GLY A 1 191 ? -16.141 8.692 36.854 1.00 91.06 191 GLY A CA 1
ATOM 1473 C C . GLY A 1 191 ? -14.816 7.943 36.793 1.00 91.06 191 GLY A C 1
ATOM 1474 O O . GLY A 1 191 ? -13.792 8.560 36.495 1.00 91.06 191 GLY A O 1
ATOM 1475 N N . THR A 1 192 ? -14.829 6.631 37.037 1.00 96.69 192 THR A N 1
ATOM 1476 C CA . THR A 1 192 ? -13.617 5.811 37.204 1.00 96.69 192 THR A CA 1
ATOM 1477 C C . THR A 1 192 ? -13.546 4.610 36.261 1.00 96.69 192 THR A C 1
ATOM 1479 O O . THR A 1 192 ? -14.542 4.192 35.667 1.00 96.69 192 THR A O 1
ATOM 1482 N N . VAL A 1 193 ? -12.343 4.047 36.128 1.00 94.19 193 VAL A N 1
ATOM 1483 C CA . VAL A 1 193 ? -12.084 2.818 35.361 1.00 94.19 193 VAL A CA 1
ATOM 1484 C C . VAL A 1 193 ? -12.864 1.626 35.928 1.00 94.1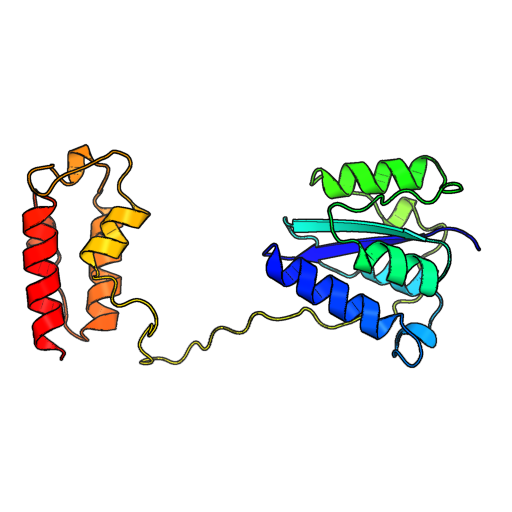9 193 VAL A C 1
ATOM 1486 O O . VAL A 1 193 ? -13.472 0.874 35.166 1.00 94.19 193 VAL A O 1
ATOM 1489 N N . GLY A 1 194 ? -12.906 1.471 37.254 1.00 91.75 194 GLY A N 1
ATOM 1490 C CA . GLY A 1 194 ? -13.636 0.385 37.907 1.00 91.75 194 GLY A CA 1
ATOM 1491 C C . GLY A 1 194 ? -15.144 0.459 37.659 1.00 91.75 194 GLY A C 1
ATOM 1492 O O . GLY A 1 194 ? -15.766 -0.546 37.316 1.00 91.75 194 GLY A O 1
ATOM 1493 N N . GLU A 1 195 ? -15.732 1.657 37.748 1.00 94.12 195 GLU A N 1
ATOM 1494 C CA . GLU A 1 195 ? -17.150 1.883 37.422 1.00 94.12 195 GLU A CA 1
ATOM 1495 C C . GLU A 1 195 ? -17.466 1.520 35.967 1.00 94.12 195 GLU A C 1
ATOM 1497 O O . GLU A 1 195 ? -18.464 0.849 35.705 1.00 94.12 195 GLU A O 1
ATOM 1502 N N . LEU A 1 196 ? -16.597 1.909 35.028 1.00 94.81 196 LEU A N 1
ATOM 1503 C CA . LEU A 1 196 ? -16.731 1.567 33.613 1.00 94.81 196 LEU A CA 1
ATOM 1504 C C 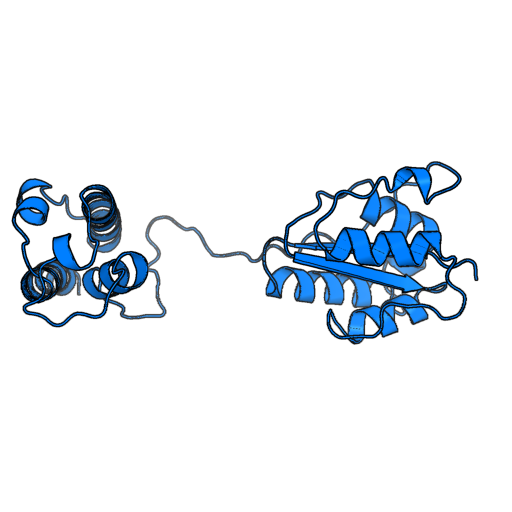. LEU A 1 196 ? -16.731 0.045 33.391 1.00 94.81 196 LEU A C 1
ATOM 1506 O O . LEU A 1 196 ? -17.598 -0.471 32.683 1.00 94.81 196 LEU A O 1
ATOM 1510 N N . ARG A 1 197 ? -15.790 -0.683 34.005 1.00 93.25 197 ARG A N 1
ATOM 1511 C CA . ARG A 1 197 ? -15.683 -2.149 33.886 1.00 93.25 197 ARG A CA 1
ATOM 1512 C C . ARG A 1 197 ? -16.907 -2.869 34.446 1.00 93.25 197 ARG A C 1
ATOM 1514 O O . ARG A 1 197 ? -17.434 -3.773 33.804 1.00 93.25 197 ARG A O 1
ATOM 1521 N N . VAL A 1 198 ? -17.383 -2.459 35.622 1.00 91.38 198 VAL A N 1
ATOM 1522 C CA . VAL A 1 198 ? -18.578 -3.053 36.244 1.00 91.38 198 VAL A CA 1
ATOM 1523 C C . VAL A 1 198 ? -19.820 -2.785 35.396 1.00 91.38 198 VAL A C 1
ATOM 1525 O O . VAL A 1 198 ? -20.609 -3.699 35.151 1.00 91.38 198 VAL A O 1
ATOM 1528 N N . TRP A 1 199 ? -19.988 -1.548 34.925 1.00 92.56 199 TRP A N 1
ATOM 1529 C CA . TRP A 1 199 ? -21.152 -1.155 34.136 1.00 92.56 199 TRP A CA 1
ATOM 1530 C C . TRP A 1 199 ? -21.203 -1.889 32.788 1.00 92.56 199 TRP A C 1
ATOM 1532 O O . TRP A 1 199 ? -22.201 -2.549 32.498 1.00 92.56 199 TRP A O 1
ATOM 1542 N N . THR A 1 200 ? -20.112 -1.877 32.015 1.00 90.06 200 THR A N 1
ATOM 1543 C CA . THR A 1 200 ? -20.019 -2.617 30.738 1.00 90.06 200 THR A CA 1
ATOM 1544 C C . THR A 1 200 ? -20.211 -4.120 30.928 1.00 90.06 200 THR A C 1
ATOM 1546 O O . THR A 1 200 ? -21.032 -4.721 30.237 1.00 90.06 200 THR A O 1
ATOM 1549 N N . GLY A 1 201 ? -19.563 -4.715 31.935 1.00 86.75 201 GLY A N 1
ATOM 1550 C CA . GLY A 1 201 ? -19.713 -6.136 32.244 1.00 86.75 201 GLY A CA 1
ATOM 1551 C C . GLY A 1 201 ? -21.153 -6.529 32.589 1.00 86.75 201 GLY A C 1
ATOM 1552 O O . GLY A 1 201 ? -21.601 -7.609 32.208 1.00 86.75 201 GLY A O 1
ATOM 1553 N N . SER A 1 202 ? -21.916 -5.654 33.256 1.00 86.19 202 SER A N 1
ATOM 1554 C CA . SER A 1 202 ? -23.334 -5.911 33.554 1.00 86.19 202 SER A CA 1
ATOM 1555 C C . SER A 1 202 ? -24.222 -5.930 32.303 1.00 86.19 202 SER A C 1
ATOM 1557 O O . SER A 1 202 ? -25.180 -6.703 32.236 1.00 86.19 202 SER A O 1
ATOM 1559 N N . LEU A 1 203 ? -23.887 -5.119 31.294 1.00 84.94 203 LEU A N 1
ATOM 1560 C CA . LEU A 1 203 ? -24.602 -5.062 30.019 1.00 84.94 203 LEU A CA 1
ATOM 1561 C C . LEU A 1 203 ? -24.291 -6.283 29.152 1.00 84.94 203 LEU A C 1
ATOM 1563 O O . LEU A 1 203 ? -25.205 -6.908 28.616 1.00 84.94 203 LEU A O 1
ATOM 1567 N N . GLU A 1 204 ? -23.016 -6.655 29.070 1.00 80.50 204 GLU A N 1
ATOM 1568 C CA . GLU A 1 204 ? -22.531 -7.807 28.305 1.00 80.50 204 GLU A CA 1
ATOM 1569 C C . GLU A 1 204 ? -23.001 -9.143 28.903 1.00 80.50 204 GLU A C 1
ATOM 1571 O O . GLU A 1 204 ? -23.369 -10.064 28.171 1.00 80.50 204 GLU A O 1
ATOM 1576 N N . ALA A 1 205 ? -23.061 -9.254 30.236 1.00 75.75 205 ALA A N 1
ATOM 1577 C CA . ALA A 1 205 ? -23.572 -10.445 30.919 1.00 75.75 205 ALA A CA 1
ATOM 1578 C C . ALA A 1 205 ? -25.061 -10.712 30.639 1.00 75.75 205 ALA A C 1
ATOM 1580 O O . ALA A 1 205 ? -25.509 -11.845 30.780 1.00 75.75 205 ALA A O 1
ATOM 1581 N N . GLY A 1 206 ? -25.826 -9.694 30.233 1.00 62.22 206 GLY A N 1
ATOM 1582 C CA . GLY A 1 206 ? -27.234 -9.830 29.855 1.00 62.2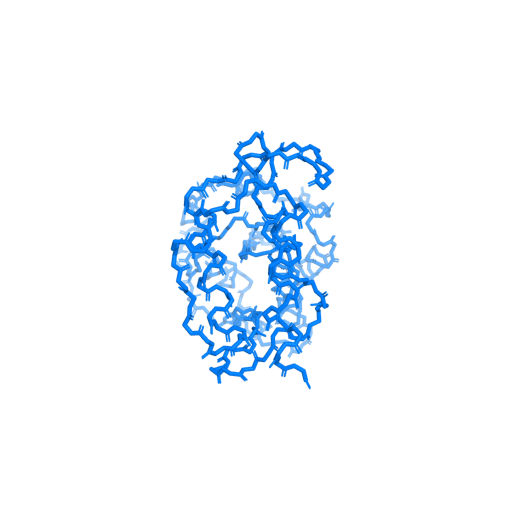2 206 GLY A CA 1
ATOM 1583 C C . GLY A 1 206 ? -27.478 -10.305 28.416 1.00 62.22 206 GLY A C 1
ATOM 1584 O O . GLY A 1 206 ? -28.642 -10.380 28.021 1.00 62.22 206 GLY A O 1
ATOM 1585 N N . VAL A 1 207 ? -26.417 -10.549 27.636 1.00 58.03 207 VAL A N 1
ATOM 1586 C CA . VAL A 1 207 ? -26.463 -10.968 26.219 1.00 58.03 207 VAL A CA 1
ATOM 1587 C C . VAL A 1 207 ? -26.038 -12.433 26.031 1.00 58.03 207 VAL A C 1
ATOM 1589 O O . VAL A 1 207 ? -26.420 -13.046 25.036 1.00 58.03 207 VAL A O 1
ATOM 1592 N N . ARG A 1 208 ? -25.277 -13.000 26.980 1.00 49.97 208 ARG A N 1
ATOM 1593 C CA . ARG A 1 208 ? -24.882 -14.422 27.001 1.00 49.97 208 ARG A CA 1
ATOM 1594 C C . ARG A 1 208 ? -25.992 -15.317 27.540 1.00 49.97 208 ARG A C 1
ATOM 1596 O O . ARG A 1 208 ? -26.090 -16.456 27.034 1.00 49.97 208 ARG A O 1
#